Protein 3MZ0 (pdb70)

Sequence (331 aa):
SLRIGVIGTGAIGKEHINRIT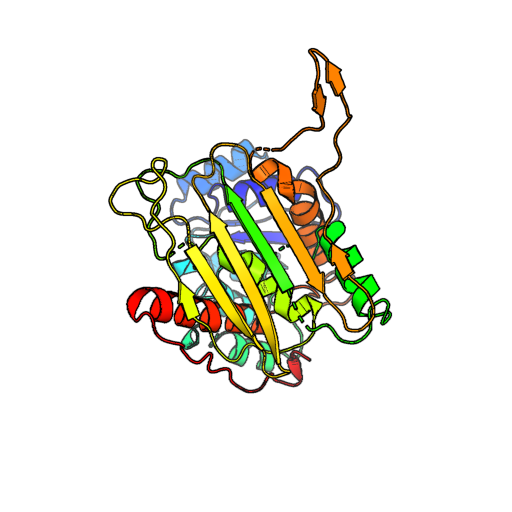TNKLSGAEEIVAVTDVVNQEAAQKVVEQYQLNATVYPNDDSLLADENVDAVLVTSWGPAHESSSVLKAIKAQKYVVFCEKPLATTAEGCRIVEEEIKVGKRLVQVGFRRYDSGYVQLKEALDNHHVIGEPLIHCAHRNPTVGDDNYTTDAVVVDTLVHEIDVLHWLVNDDYESVVQVIYPKKSKNALPHLKDPQIVVIETKGGIVINAEIYVNCKYGYDIQCEIVGEDGIIKLPEPSSSISLRKEGRFSTDILDWQRRFVAAYDVEIQDFIDSSIQKKGEVSGPTAWDGYIAAVTTDACVKAQESGQKEKVELKEKPEFYQ

B-factor: mean 20.74, std 9.06, range [9.18, 118.95]

Radius of gyration: 20.52 Å; Cα contacts (8 Å, |Δi|>4): 690; chains: 1; bounding box: 43×58×47 Å

Nearest PDB structures (foldseek):
  4l9r-assembly1_A  TM=1.001E+00  e=7.579E-67  Bacillus subtilis subsp. subtilis str. 168
  3nto-assembly1_A  TM=1.002E+00  e=4.061E-66  Bacillus subtilis
  4l8v-assembly1_A  TM=9.977E-01  e=3.392E-66  Bacillus subtilis subsp. subtilis str. 168
  3nt2-assembly1_A  TM=9.992E-01  e=1.282E-63  Bacillus subtilis
  3ec7-assembly1_A  TM=9.773E-01  e=1.908E-45  Salmonella enterica subsp. enterica serovar Typhimurium str. LT2

Foldseek 3Di:
DQEEEEEAPDPVSLVLQCCQLPPFDDYFHAEYEYCPQVSVVVSCVVSVGNYYYDDHLLVVLVPPRHAAYEYDHDAQCQLVSLVSNLVSVHAYEYEPQNHQALVSLVSVVSQVVVVFARYAYDAVCQDPLLVVLLVCVVVCVFPAWLKEKEWEAAADDPPDAALLLRPTCLRVLLSVCVSRVFAWWKKAKDADDADPQDDPRHRAWIWMWIATPVNRIYTYIYGHNNNQAGDIWMKTHGPHGIDIGDQDDFDWDDDDNDIDGDHYPVCVVCVVSSSRQVNQQSCCCVPPVHHDHHGSVSSSSSNQVSVNHSVNVPPSDMGTRDDDDDDPNRD

Organism: Bacillus subtilis (strain 168) (NCBI:txid224308)

InterPro domains:
  IPR000683 Gfo/Idh/MocA-like oxidoreductase, N-terminal [PF01408] (3-125)
  IPR004104 Gfo/Idh/MocA-like oxidoreductase, C-terminal [PF02894] (137-328)
  IPR023794 Inositol 2-dehydrogenase/D-chiro-inositol 3-dehydrogenase [MF_01671] (1-337)
  IPR036291 NAD(P)-binding domain superfamily [SSF51735] (3-154)
  IPR050424 Gfo/Idh/MocA family inositol dehydrogenases [PTHR43593] (2-329)

Secondary structure (DSSP, 8-state):
-EEEEEE--SHHHHHHHHHHHHT-SSEEEEEEE-SSHHHHHHHHHHTT---EEESSHHHHHH-TT--EEEE-S-GGGHHHHHHHHHHTT-EEEEPSPS-SSTTT--HHHHHHHHSS--EEE---TTSHHHHHHHHHHHTTTTSSB--EEEEE-S---TT-----IIIIIHHHHHHHHHHHT--EEEEEEE--S--TTS-TT---SEEEEEEETT--EEEEEEETT-SS--EEEEEEEBSS-EEEPPPPP--EEEETTEEEE----HHHHSHHHHHHHHHHHHHHHHHHSS--SS-HHHHHHHHHHHHHHHHHHHH-S-EE---PPPPGGG-

CATH classification: 3.40.50.720 (+1 more: 3.30.360.10)

Solvent-accessible surface area: 16219 Å² total

Structure (mmCIF, N/CA/C/O backbone):
data_3MZ0
#
_entry.id   3MZ0
#
_cell.length_a   52.207
_cell.length_b   120.054
_cell.length_c   129.254
_cell.angle_alpha   90.00
_cell.angle_beta   90.00
_cell.angle_gamma   90.00
#
_symmetry.space_group_name_H-M   'I 2 2 2'
#
loop_
_entity.id
_entity.type
_entity.pdbx_description
1 polymer 'Inositol 2-dehydrogenase/D-chiro-inositol 3-dehydrogenase'
2 non-polymer 'TRIETHYLENE GLYCOL'
3 non-polymer GLYCEROL
4 non-polymer 'CHLORIDE ION'
5 non-polymer 'MAGNESIUM ION'
6 water water
#
loop_
_atom_site.group_PDB
_atom_site.id
_atom_site.type_symbol
_atom_site.label_atom_id
_atom_site.label_alt_id
_atom_site.label_comp_id
_atom_site.label_asym_id
_atom_site.label_entity_id
_atom_site.label_seq_id
_atom_site.pdbx_PDB_ins_code
_atom_site.Cartn_x
_atom_site.Cartn_y
_atom_site.Cartn_z
_atom_site.occupancy
_atom_site.B_iso_or_equiv
_atom_site.auth_seq_id
_atom_site.auth_comp_id
_atom_site.auth_asym_id
_atom_site.auth_atom_id
_atom_site.pdbx_PDB_model_num
ATOM 9 N N . SER A 1 2 ? -4.176 15.074 -4.814 1.00 38.52 2 SER A N 1
ATOM 10 C CA . SER A 1 2 ? -3.387 16.173 -5.339 1.00 26.29 2 SER A CA 1
ATOM 11 C C . SER A 1 2 ? -3.488 16.116 -6.854 1.00 26.36 2 SER A C 1
ATOM 12 O O . SER A 1 2 ? -3.464 15.033 -7.440 1.00 27.37 2 SER A O 1
ATOM 15 N N . LEU A 1 3 ? -3.627 17.279 -7.482 1.00 20.06 3 LEU A N 1
ATOM 16 C CA . LEU A 1 3 ? -3.510 17.387 -8.934 1.00 19.57 3 LEU A CA 1
ATOM 17 C C . LEU A 1 3 ? -2.080 17.029 -9.308 1.00 17.94 3 LEU A C 1
ATOM 18 O O . LEU A 1 3 ? -1.129 17.555 -8.730 1.00 19.05 3 LEU A O 1
ATOM 23 N N . ARG A 1 4 ? -1.925 16.124 -10.269 1.00 18.25 4 ARG A N 1
ATOM 24 C CA . ARG A 1 4 ? -0.606 15.626 -10.624 1.00 16.20 4 ARG A CA 1
ATOM 25 C C . ARG A 1 4 ? -0.098 16.377 -11.846 1.00 14.87 4 ARG A C 1
ATOM 26 O O . ARG A 1 4 ? -0.656 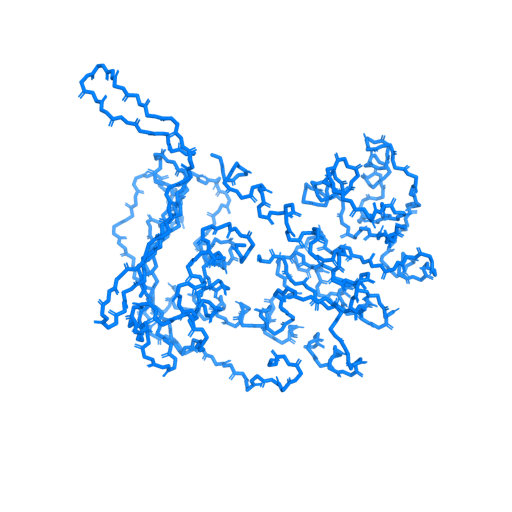16.265 -12.941 1.00 17.16 4 ARG A O 1
ATOM 34 N N . ILE A 1 5 ? 0.950 17.161 -11.632 1.00 15.02 5 ILE A N 1
ATOM 35 C CA . ILE A 1 5 ? 1.441 18.083 -12.648 1.00 14.42 5 ILE A CA 1
ATOM 36 C C . ILE A 1 5 ? 2.762 17.635 -13.255 1.00 15.17 5 ILE A C 1
ATOM 37 O O . ILE A 1 5 ? 3.673 17.194 -12.549 1.00 16.49 5 ILE A O 1
ATOM 42 N N . GLY A 1 6 ? 2.865 17.748 -14.576 1.00 14.83 6 GLY A N 1
ATOM 43 C CA . GLY A 1 6 ? 4.138 17.556 -15.242 1.00 15.66 6 GLY A CA 1
ATOM 44 C C . GLY A 1 6 ? 4.662 18.896 -15.725 1.00 15.19 6 GLY A C 1
ATOM 45 O O . GLY A 1 6 ? 3.882 19.789 -16.067 1.00 17.10 6 GLY A O 1
ATOM 46 N N . VAL A 1 7 ? 5.977 19.048 -15.749 1.00 13.65 7 VAL A N 1
ATOM 47 C CA . VAL A 1 7 ? 6.580 20.311 -16.170 1.00 13.03 7 VAL A CA 1
ATOM 48 C C . VAL A 1 7 ? 7.414 20.095 -17.422 1.00 13.91 7 VAL A C 1
ATOM 49 O O . VAL A 1 7 ? 8.282 19.217 -17.456 1.00 16.10 7 VAL A O 1
ATOM 53 N N . ILE A 1 8 ? 7.126 20.886 -18.452 1.00 13.52 8 ILE A N 1
ATOM 54 C CA . ILE A 1 8 ? 7.847 20.816 -19.721 1.00 14.40 8 ILE A CA 1
ATOM 55 C C . ILE A 1 8 ? 8.718 22.057 -19.820 1.00 13.93 8 ILE A C 1
ATOM 56 O O . ILE A 1 8 ? 8.229 23.153 -20.110 1.00 14.07 8 ILE A O 1
ATOM 61 N N . GLY A 1 9 ? 10.009 21.881 -19.552 1.00 14.85 9 GLY A N 1
ATOM 62 C CA . GLY A 1 9 ? 10.962 22.970 -19.540 1.00 15.36 9 GLY A CA 1
ATOM 63 C C . GLY A 1 9 ? 11.378 23.301 -18.116 1.00 17.02 9 GLY A C 1
ATOM 64 O O . GLY A 1 9 ? 10.633 23.943 -17.373 1.00 18.22 9 GLY A O 1
ATOM 65 N N . THR A 1 10 ? 12.575 22.875 -17.732 1.00 16.48 10 THR A N 1
ATOM 66 C CA . THR A 1 10 ? 13.035 23.087 -16.360 1.00 17.50 10 THR A CA 1
ATOM 67 C C . THR A 1 10 ? 14.169 24.112 -16.266 1.00 17.92 10 THR A C 1
ATOM 68 O O . THR A 1 10 ? 15.218 23.842 -15.674 1.00 20.86 10 THR A O 1
ATOM 72 N N . GLY A 1 11 ? 13.945 25.290 -16.846 1.00 16.53 11 GLY A N 1
ATOM 73 C CA . GLY A 1 11 ? 14.835 26.427 -16.682 1.00 19.74 11 GLY A CA 1
ATOM 74 C C . GLY A 1 11 ? 14.401 27.271 -15.489 1.00 19.75 11 GLY A C 1
ATOM 75 O O . GLY A 1 11 ? 13.681 26.779 -14.625 1.00 17.10 11 GLY A O 1
ATOM 76 N N . ALA A 1 12 ? 14.816 28.533 -15.450 1.00 19.52 12 ALA A N 1
ATOM 77 C CA . ALA A 1 12 ? 14.519 29.409 -14.315 1.00 18.40 12 ALA A CA 1
ATOM 78 C C . ALA A 1 12 ? 13.022 29.503 -14.008 1.00 17.17 12 ALA A C 1
ATOM 79 O O . ALA A 1 12 ? 12.599 29.380 -12.860 1.00 17.78 12 ALA A O 1
ATOM 81 N N . ILE A 1 13 ? 12.224 29.727 -15.043 1.00 19.79 13 ILE A N 1
ATOM 82 C CA . ILE A 1 13 ? 10.787 29.885 -14.875 1.00 17.13 13 ILE A CA 1
ATOM 83 C C . ILE A 1 13 ? 10.121 28.594 -14.387 1.00 15.79 13 ILE A C 1
ATOM 84 O O . ILE A 1 13 ? 9.327 28.609 -13.440 1.00 17.43 13 ILE A O 1
ATOM 89 N N . GLY A 1 14 ? 10.456 27.472 -15.018 1.00 15.26 14 GLY A N 1
ATOM 90 C CA . GLY A 1 14 ? 9.919 26.192 -14.597 1.00 14.02 14 GLY A CA 1
ATOM 91 C C . GLY A 1 14 ? 10.305 25.882 -13.158 1.00 15.53 14 GLY A C 1
ATOM 92 O O . GLY A 1 14 ? 9.496 25.377 -12.373 1.00 15.40 14 GLY A O 1
ATOM 93 N N . LYS A 1 15 ? 11.551 26.175 -12.807 1.00 14.98 15 LYS A N 1
ATOM 94 C CA . LYS A 1 15 ? 12.015 25.922 -11.450 1.00 16.68 15 LYS A CA 1
ATOM 95 C C . LYS A 1 15 ? 11.230 26.738 -10.427 1.00 15.68 15 LYS A C 1
ATOM 96 O O . LYS A 1 15 ? 10.891 26.222 -9.367 1.00 14.97 15 LYS A O 1
ATOM 102 N N . GLU A 1 16 ? 10.941 27.998 -10.740 1.00 15.86 16 GLU A N 1
ATOM 103 C CA . GLU A 1 16 ? 10.202 28.838 -9.802 1.00 16.24 16 GLU A CA 1
ATOM 104 C C . GLU A 1 16 ? 8.774 28.333 -9.612 1.00 15.74 16 GLU A C 1
ATOM 105 O O . GLU A 1 16 ? 8.235 28.354 -8.505 1.00 16.05 16 GLU A O 1
ATOM 111 N N . HIS A 1 17 ? 8.150 27.863 -10.687 1.00 14.02 17 HIS A N 1
ATOM 112 C CA . HIS A 1 17 ? 6.816 27.278 -10.542 1.00 13.54 17 HIS A CA 1
ATOM 113 C C . HIS A 1 17 ? 6.865 25.955 -9.773 1.00 15.07 17 HIS A C 1
ATOM 114 O O . HIS A 1 17 ? 5.985 25.666 -8.954 1.00 14.66 17 HIS A O 1
ATOM 121 N N . ILE A 1 18 ? 7.891 25.149 -10.019 1.00 14.56 18 ILE A N 1
ATOM 122 C CA . ILE A 1 18 ? 8.072 23.911 -9.266 1.00 13.90 18 ILE A CA 1
ATOM 123 C C . ILE A 1 18 ? 8.217 24.238 -7.779 1.00 16.42 18 ILE A C 1
ATOM 124 O O . ILE A 1 18 ? 7.597 23.597 -6.923 1.00 16.20 18 ILE A O 1
ATOM 129 N N . ASN A 1 19 ? 9.019 25.252 -7.475 1.00 15.21 19 ASN A N 1
ATOM 130 C CA . ASN A 1 19 ? 9.194 25.670 -6.087 1.00 15.85 19 ASN A CA 1
ATOM 131 C C . ASN A 1 19 ? 7.872 26.099 -5.450 1.00 16.43 19 ASN A C 1
ATOM 132 O O . ASN A 1 19 ? 7.547 25.687 -4.328 1.00 15.40 19 ASN A O 1
ATOM 137 N N . ARG A 1 20 ? 7.093 26.919 -6.145 1.00 15.85 20 ARG A N 1
ATOM 138 C CA . ARG A 1 20 ? 5.839 27.353 -5.529 1.00 15.54 20 ARG A CA 1
ATOM 139 C C . ARG A 1 20 ? 4.842 26.201 -5.344 1.00 16.66 20 ARG A C 1
ATOM 140 O O . ARG A 1 20 ? 4.182 26.099 -4.313 1.00 15.52 20 ARG A O 1
ATOM 148 N N . ILE A 1 21 ? 4.751 25.305 -6.320 1.00 13.47 21 ILE A N 1
ATOM 149 C CA . ILE A 1 21 ? 3.825 24.188 -6.193 1.00 14.73 21 ILE A CA 1
ATOM 150 C C . ILE A 1 21 ? 4.250 23.239 -5.070 1.00 16.98 21 ILE A C 1
ATOM 151 O O . ILE A 1 21 ? 3.411 22.748 -4.308 1.00 19.00 21 ILE A O 1
ATOM 156 N N . THR A 1 22 ? 5.555 23.032 -4.934 1.00 14.60 22 THR A N 1
ATOM 157 C CA A THR A 1 22 ? 6.090 22.064 -3.982 0.71 15.85 22 THR A CA 1
ATOM 158 C CA B THR A 1 22 ? 6.076 22.061 -3.974 0.29 15.89 22 THR A CA 1
ATOM 159 C C . THR A 1 22 ? 6.162 22.599 -2.551 1.00 14.64 22 THR A C 1
ATOM 160 O O . THR A 1 22 ? 5.988 21.841 -1.588 1.00 17.78 22 THR A O 1
ATOM 167 N N . ASN A 1 23 ? 6.423 23.894 -2.418 1.00 14.83 23 ASN A N 1
ATOM 168 C CA . ASN A 1 23 ? 6.710 24.477 -1.108 1.00 15.75 23 ASN A CA 1
ATOM 169 C C . ASN A 1 23 ? 5.801 25.596 -0.623 1.00 15.59 23 ASN A C 1
ATOM 170 O O . ASN A 1 23 ? 5.931 26.017 0.536 1.00 17.45 23 ASN A O 1
ATOM 175 N N . LYS A 1 24 ? 4.888 26.073 -1.469 1.00 15.38 24 LYS A N 1
ATOM 176 C CA . LYS A 1 24 ? 4.055 27.221 -1.096 1.00 15.32 24 LYS A CA 1
ATOM 177 C C . LYS A 1 24 ? 2.555 27.008 -1.261 1.00 17.47 24 LYS A C 1
ATOM 178 O O . LYS A 1 24 ? 1.766 27.550 -0.495 1.00 17.63 24 LYS A O 1
ATOM 184 N N . LEU A 1 25 ? 2.151 26.257 -2.281 1.00 13.62 25 LEU A N 1
ATOM 185 C CA . LEU A 1 25 ? 0.736 26.168 -2.627 1.00 12.88 25 LEU A CA 1
ATOM 186 C C . LEU A 1 25 ? 0.083 24.877 -2.156 1.00 13.79 25 LEU A C 1
ATOM 187 O O . LEU A 1 25 ? 0.743 23.993 -1.619 1.00 16.58 25 LEU A O 1
ATOM 192 N N . SER A 1 26 ? -1.221 24.784 -2.367 1.00 13.81 26 SER A N 1
ATOM 193 C CA . SER A 1 26 ? -2.003 23.658 -1.883 1.00 15.57 26 SER A CA 1
ATOM 194 C C . SER A 1 26 ? -2.622 22.863 -3.029 1.00 17.08 26 SER A C 1
ATOM 195 O O . SER A 1 26 ? -3.102 23.428 -4.017 1.00 17.25 26 SER A O 1
ATOM 198 N N . GLY A 1 27 ? -2.608 21.539 -2.898 1.00 18.18 27 GLY A N 1
ATOM 199 C CA . GLY A 1 27 ? -3.433 20.701 -3.750 1.00 17.80 27 GLY A CA 1
ATOM 200 C C . GLY A 1 27 ? -2.821 20.133 -5.017 1.00 17.32 27 GLY A C 1
ATOM 201 O O . GLY A 1 27 ? -3.537 19.540 -5.820 1.00 19.89 27 GLY A O 1
ATOM 202 N N . ALA A 1 28 ? -1.514 20.291 -5.195 1.00 16.99 28 ALA A N 1
ATOM 203 C CA . ALA A 1 28 ? -0.859 19.757 -6.388 1.00 16.53 28 ALA A CA 1
ATOM 204 C C . ALA A 1 28 ? 0.531 19.224 -6.084 1.00 16.77 28 ALA A C 1
ATOM 205 O O . ALA A 1 28 ? 1.146 19.600 -5.089 1.00 17.80 28 ALA A O 1
ATOM 207 N N . GLU A 1 29 ? 1.023 18.338 -6.945 1.00 17.11 29 GLU A N 1
ATOM 208 C CA A GLU A 1 29 ? 2.364 17.787 -6.793 0.46 17.06 29 GLU A CA 1
ATOM 209 C CA B GLU A 1 29 ? 2.363 17.788 -6.794 0.54 17.04 29 GLU A CA 1
ATOM 210 C C . GLU A 1 29 ? 3.016 17.644 -8.159 1.00 15.83 29 GLU A C 1
ATOM 211 O O . GLU A 1 29 ? 2.336 17.372 -9.142 1.00 17.40 29 GLU A O 1
ATOM 222 N N . ILE A 1 30 ? 4.332 17.821 -8.205 1.00 15.13 30 ILE A N 1
ATOM 223 C CA . ILE A 1 30 ? 5.085 17.630 -9.438 1.00 16.32 30 ILE A CA 1
ATOM 224 C C . ILE A 1 30 ? 5.443 16.147 -9.547 1.00 18.95 30 ILE A C 1
ATOM 225 O O . ILE A 1 30 ? 6.218 15.636 -8.738 1.00 21.11 30 ILE A O 1
ATOM 230 N N . VAL A 1 31 ? 4.874 15.463 -10.538 1.00 17.56 31 VAL A N 1
ATOM 231 C CA . VAL A 1 31 ? 5.079 14.018 -10.683 1.00 18.78 31 VAL A CA 1
ATOM 232 C C . VAL A 1 31 ? 5.933 13.671 -11.899 1.00 19.80 31 VAL A C 1
ATOM 233 O O . VAL A 1 31 ? 6.347 12.525 -12.065 1.00 19.71 31 VAL A O 1
ATOM 237 N N . ALA A 1 32 ? 6.197 14.650 -12.757 1.00 16.62 32 ALA A N 1
ATOM 238 C CA . ALA A 1 32 ? 6.917 14.381 -13.997 1.00 17.96 32 ALA A CA 1
ATOM 239 C C . ALA A 1 32 ? 7.569 15.654 -14.511 1.00 17.02 32 ALA A C 1
ATOM 240 O O . ALA A 1 32 ? 7.009 16.737 -14.374 1.00 16.09 32 ALA A O 1
ATOM 242 N N . VAL A 1 33 ? 8.755 15.525 -15.096 1.00 16.16 33 VAL A N 1
ATOM 243 C CA . VAL A 1 33 ? 9.418 16.662 -15.730 1.00 15.80 33 VAL A CA 1
ATOM 244 C C . VAL A 1 33 ? 10.095 16.215 -17.015 1.00 17.87 33 VAL A C 1
ATOM 245 O O . VAL A 1 33 ? 10.431 15.036 -17.186 1.00 17.93 33 VAL A O 1
ATOM 249 N N . THR A 1 34 ? 10.303 17.169 -17.913 1.00 15.12 34 THR A N 1
ATOM 250 C CA . THR A 1 34 ? 11.139 16.935 -19.083 1.00 15.70 34 THR A CA 1
ATOM 251 C C . THR A 1 34 ? 11.843 18.229 -19.436 1.00 16.20 34 THR A C 1
ATOM 252 O O . THR A 1 34 ? 11.306 19.321 -19.217 1.00 16.17 34 THR A O 1
ATOM 256 N N . ASP A 1 35 ? 13.056 18.115 -19.961 1.00 16.73 35 ASP A N 1
ATOM 257 C CA . ASP A 1 35 ? 13.756 19.270 -20.498 1.00 17.52 35 ASP A CA 1
ATOM 258 C C . ASP A 1 35 ? 14.579 18.801 -21.678 1.00 17.01 35 ASP A C 1
ATOM 259 O O . ASP A 1 35 ? 14.957 17.632 -21.735 1.00 18.88 35 ASP A O 1
ATOM 264 N N . VAL A 1 36 ? 14.864 19.700 -22.612 1.00 16.44 36 VAL A N 1
ATOM 265 C CA A VAL A 1 36 ? 15.719 19.362 -23.750 0.67 16.57 36 VAL A CA 1
ATOM 266 C CA B VAL A 1 36 ? 15.697 19.321 -23.746 0.33 16.66 36 VAL A CA 1
ATOM 267 C C . VAL A 1 36 ? 17.051 18.814 -23.251 1.00 19.71 36 VAL A C 1
ATOM 268 O O . VAL A 1 36 ? 17.621 17.887 -23.835 1.00 20.96 36 VAL A O 1
ATOM 275 N N . ASN A 1 37 ? 17.545 19.403 -22.165 1.00 19.62 37 ASN A N 1
ATOM 276 C CA . ASN A 1 37 ? 18.758 18.940 -21.500 1.00 20.07 37 ASN A CA 1
ATOM 277 C C . ASN A 1 37 ? 18.354 18.000 -20.367 1.00 23.77 37 ASN A C 1
ATOM 278 O O . ASN A 1 37 ? 17.977 18.455 -19.292 1.00 23.01 37 ASN A O 1
ATOM 283 N N . GLN A 1 38 ? 18.413 16.695 -20.606 1.00 22.19 38 GLN A N 1
ATOM 284 C CA . GLN A 1 38 ? 17.912 15.735 -19.622 1.00 22.99 38 GLN A CA 1
ATOM 285 C C . GLN A 1 38 ? 18.677 15.827 -18.310 1.00 24.77 38 GLN A C 1
ATOM 286 O O . GLN A 1 38 ? 18.106 15.634 -17.233 1.00 22.01 38 GLN A O 1
ATOM 292 N N . GLU A 1 39 ? 19.965 16.127 -18.401 1.00 23.81 39 GLU A N 1
ATOM 293 C CA . GLU A 1 39 ? 20.786 16.281 -17.206 1.00 29.57 39 GLU A CA 1
ATOM 294 C C . GLU A 1 39 ? 20.253 17.403 -16.319 1.00 30.36 39 GLU A C 1
ATOM 295 O O . GLU A 1 39 ? 20.277 17.300 -15.089 1.00 26.30 39 GLU A O 1
ATOM 301 N N . ALA A 1 40 ? 19.779 18.478 -16.943 1.00 24.34 40 ALA A N 1
ATOM 302 C CA . ALA A 1 40 ? 19.219 19.600 -16.195 1.00 25.39 40 ALA A CA 1
ATOM 303 C C . ALA A 1 40 ? 17.945 19.185 -15.468 1.00 25.48 40 ALA A C 1
ATOM 304 O O . ALA A 1 40 ? 17.738 19.547 -14.303 1.00 23.64 40 ALA A O 1
ATOM 306 N N . ALA A 1 41 ? 17.100 18.409 -16.141 1.00 21.74 41 ALA A N 1
ATOM 307 C CA . ALA A 1 41 ? 15.855 17.943 -15.536 1.00 18.29 41 ALA A CA 1
ATOM 308 C C . ALA A 1 41 ? 16.128 17.034 -14.336 1.00 23.80 41 ALA A C 1
ATOM 309 O O . ALA A 1 41 ? 15.436 17.107 -13.315 1.00 21.52 41 ALA A O 1
ATOM 311 N N . GLN A 1 42 ? 17.138 16.182 -14.460 1.00 22.18 42 GLN A N 1
ATOM 312 C CA . GLN A 1 42 ? 17.522 15.308 -13.355 1.00 24.41 42 GLN A CA 1
ATOM 313 C C . GLN A 1 42 ? 18.015 16.122 -12.157 1.00 26.54 42 GLN A C 1
ATOM 314 O O . GLN A 1 42 ? 17.662 15.833 -11.010 1.00 23.81 42 GLN A O 1
ATOM 320 N N . LYS A 1 43 ? 18.832 17.134 -12.424 1.00 23.17 43 LYS A N 1
ATOM 321 C CA . LYS A 1 43 ? 19.334 18.011 -11.365 1.00 26.25 43 LYS A CA 1
ATOM 322 C C . LYS A 1 43 ? 18.183 18.699 -10.637 1.00 29.38 43 LYS A C 1
ATOM 323 O O . LYS A 1 43 ? 18.204 18.847 -9.410 1.00 27.05 43 LYS A O 1
ATOM 329 N N . VAL A 1 44 ? 17.178 19.116 -11.399 1.00 22.39 44 VAL A N 1
ATOM 330 C CA . VAL A 1 44 ? 16.008 19.777 -10.831 1.00 21.72 44 VAL A CA 1
ATOM 331 C C . VAL A 1 44 ? 15.209 18.855 -9.912 1.00 24.82 44 VAL A C 1
ATOM 332 O O . VAL A 1 44 ? 14.804 19.249 -8.804 1.00 23.45 44 VAL A O 1
ATOM 336 N N . VAL A 1 45 ? 14.997 17.622 -10.353 1.00 22.49 45 VAL A N 1
ATOM 337 C CA . VAL A 1 45 ? 14.323 16.634 -9.527 1.00 22.56 45 VAL A CA 1
ATOM 338 C C . VAL A 1 45 ? 15.080 16.428 -8.212 1.00 26.33 45 VAL A C 1
ATOM 339 O O . VAL A 1 45 ? 14.468 16.294 -7.149 1.00 26.27 45 VAL A O 1
ATOM 343 N N . GLU A 1 46 ? 16.409 16.428 -8.288 1.00 23.74 46 GLU A N 1
ATOM 344 C CA . GLU A 1 46 ? 17.240 16.253 -7.098 1.00 27.50 46 GLU A CA 1
ATOM 345 C C . GLU A 1 46 ? 17.242 17.491 -6.197 1.00 29.72 46 GLU A C 1
ATOM 346 O O . GLU A 1 46 ? 17.098 17.378 -4.979 1.00 33.02 46 GLU A O 1
ATOM 352 N N . GLN A 1 47 ? 17.402 18.667 -6.796 1.00 26.94 47 GLN A N 1
ATOM 353 C CA . GLN A 1 47 ? 17.472 19.917 -6.042 1.00 30.70 47 GLN A CA 1
ATOM 354 C C . GLN A 1 47 ? 16.190 20.200 -5.265 1.00 30.27 47 GLN A C 1
ATOM 355 O O . GLN A 1 47 ? 16.232 20.712 -4.142 1.00 29.85 47 GLN A O 1
ATOM 361 N N . TYR A 1 48 ? 15.047 19.876 -5.862 1.00 27.71 48 TYR A N 1
ATOM 362 C CA . TYR A 1 48 ? 13.767 20.137 -5.212 1.00 24.57 48 TYR A CA 1
ATOM 363 C C . TYR A 1 48 ? 13.205 18.906 -4.513 1.00 25.67 48 TYR A C 1
ATOM 364 O O . TYR A 1 48 ? 12.090 18.931 -3.997 1.00 25.48 48 TYR A O 1
ATOM 373 N N . GLN A 1 49 ? 13.992 17.834 -4.492 1.00 25.84 49 GLN A N 1
ATOM 374 C CA . GLN A 1 49 ? 13.601 16.600 -3.824 1.00 26.06 49 GLN A CA 1
ATOM 375 C C . GLN A 1 49 ? 12.224 16.127 -4.264 1.00 28.96 49 GLN A C 1
ATOM 376 O O . GLN A 1 49 ? 11.366 15.815 -3.438 1.00 29.67 49 GLN A O 1
ATOM 382 N N . LEU A 1 50 ? 12.018 16.074 -5.578 1.00 23.65 50 LEU A N 1
ATOM 383 C CA . LEU A 1 50 ? 10.732 15.670 -6.126 1.00 23.32 50 LEU A CA 1
ATOM 384 C C . LEU A 1 50 ? 10.605 14.155 -6.223 1.00 24.43 50 LEU A C 1
ATOM 385 O O . LEU A 1 50 ? 11.593 13.445 -6.421 1.00 27.57 50 LEU A O 1
ATOM 390 N N . ASN A 1 51 ? 9.379 13.668 -6.090 1.00 26.54 51 ASN A N 1
ATOM 391 C CA . ASN A 1 51 ? 9.074 12.285 -6.411 1.00 31.19 51 ASN A CA 1
ATOM 392 C C . ASN A 1 51 ? 8.510 12.265 -7.822 1.00 25.94 51 ASN A C 1
ATOM 393 O O . ASN A 1 51 ? 7.310 12.084 -8.036 1.00 27.19 51 ASN A O 1
ATOM 398 N N . ALA A 1 52 ? 9.395 12.468 -8.790 1.00 26.64 52 ALA A N 1
ATOM 399 C CA . ALA A 1 52 ? 8.968 12.723 -10.154 1.00 20.55 52 ALA A CA 1
ATOM 400 C C . ALA A 1 52 ? 9.787 11.936 -11.160 1.00 23.52 52 ALA A C 1
ATOM 401 O O . ALA A 1 52 ? 10.993 11.748 -10.991 1.00 27.04 52 ALA A O 1
ATOM 403 N N . THR A 1 53 ? 9.115 11.492 -12.210 1.00 20.74 53 THR A N 1
ATOM 404 C CA . THR A 1 53 ? 9.772 10.805 -13.313 1.00 22.53 53 THR A CA 1
ATOM 405 C C . THR A 1 53 ? 10.374 11.816 -14.289 1.00 24.12 53 THR A C 1
ATOM 406 O O . THR A 1 53 ? 9.737 12.814 -14.629 1.00 19.86 53 THR A O 1
ATOM 410 N N . VAL A 1 54 ? 11.604 11.564 -14.727 1.00 19.97 54 VAL A N 1
ATOM 411 C CA . VAL A 1 54 ? 12.219 12.368 -15.777 1.00 20.59 54 VAL A CA 1
ATOM 412 C C . VAL A 1 54 ? 11.948 11.705 -17.122 1.00 20.39 54 VAL A C 1
ATOM 413 O O . VAL A 1 54 ? 12.330 10.550 -17.343 1.00 20.98 54 VAL A O 1
ATOM 417 N N . TYR A 1 55 ? 11.261 12.427 -18.004 1.00 17.85 55 TYR A N 1
ATOM 418 C CA . TYR A 1 55 ? 10.940 11.926 -19.339 1.00 19.69 55 TYR A CA 1
ATOM 419 C C . TYR A 1 55 ? 11.837 12.562 -20.386 1.00 20.77 55 TYR A C 1
ATOM 420 O O . TYR A 1 55 ? 12.242 13.706 -20.245 1.00 18.98 55 TYR A O 1
ATOM 429 N N . PRO A 1 56 ? 12.153 11.816 -21.456 1.00 22.44 56 PRO A N 1
ATOM 430 C CA . PRO A 1 56 ? 13.077 12.354 -22.460 1.00 21.12 56 PRO A CA 1
ATOM 431 C C . PRO A 1 56 ? 12.465 13.450 -23.332 1.00 19.38 56 PRO A C 1
ATOM 432 O O . PRO A 1 56 ? 13.198 14.254 -23.903 1.00 21.25 56 PRO A O 1
ATOM 436 N N . ASN A 1 57 ? 11.140 13.483 -23.423 1.00 19.31 57 ASN A N 1
ATOM 437 C CA . ASN A 1 57 ? 10.459 14.498 -24.221 1.00 19.63 57 ASN A CA 1
ATOM 438 C C . ASN A 1 57 ? 9.021 14.701 -23.760 1.00 21.03 57 ASN A C 1
ATOM 439 O O . ASN A 1 57 ? 8.520 13.960 -22.905 1.00 19.50 57 ASN A O 1
ATOM 444 N N . ASP A 1 58 ? 8.351 15.694 -24.338 1.00 19.37 58 ASP A N 1
ATOM 445 C CA . ASP A 1 58 ? 6.978 15.986 -23.955 1.00 18.83 58 ASP A CA 1
ATOM 446 C C . ASP A 1 58 ? 5.976 14.934 -24.414 1.00 19.02 58 ASP A C 1
ATOM 447 O O . ASP A 1 58 ? 4.981 14.695 -23.739 1.00 20.63 58 ASP A O 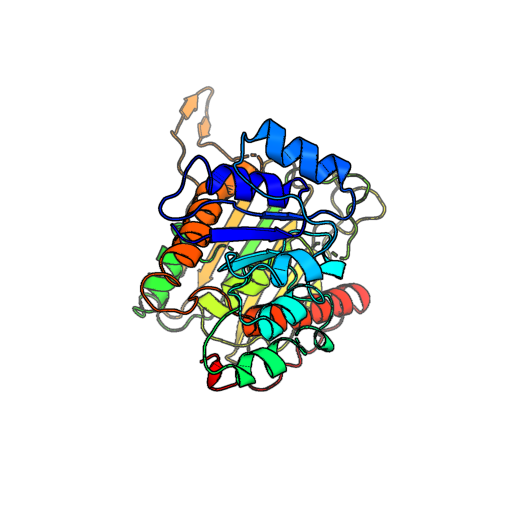1
ATOM 452 N N . ASP A 1 59 ? 6.240 14.284 -25.544 1.00 21.06 59 ASP A N 1
ATOM 453 C CA . ASP A 1 59 ? 5.360 13.205 -25.979 1.00 22.59 59 ASP A CA 1
ATOM 454 C C . ASP A 1 59 ? 5.270 12.095 -24.930 1.00 20.42 59 ASP A C 1
ATOM 455 O O . ASP A 1 59 ? 4.177 11.649 -24.590 1.00 22.13 59 ASP A O 1
ATOM 460 N N . SER A 1 60 ? 6.409 11.666 -24.398 1.00 21.29 60 SER A N 1
ATOM 461 C CA . SER A 1 60 ? 6.388 10.582 -23.414 1.00 24.15 60 SER A CA 1
ATOM 462 C C . SER A 1 60 ? 5.777 11.033 -22.094 1.00 21.89 60 SER A C 1
ATOM 463 O O . SER A 1 60 ? 5.050 10.285 -21.448 1.00 22.43 60 SER A O 1
ATOM 466 N N . LEU A 1 61 ? 6.061 12.271 -21.708 1.00 20.50 61 LEU A N 1
ATOM 467 C CA . LEU A 1 61 ? 5.475 12.828 -20.496 1.00 21.02 61 LEU A CA 1
ATOM 468 C C . LEU A 1 61 ? 3.959 12.901 -20.633 1.00 20.34 61 LEU A C 1
ATOM 469 O O . LEU A 1 61 ? 3.225 12.528 -19.718 1.00 20.12 61 LEU A O 1
ATOM 474 N N . LEU A 1 62 ? 3.485 13.374 -21.782 1.00 19.58 62 LEU A N 1
ATOM 475 C CA . LEU A 1 62 ? 2.049 13.511 -21.994 1.00 19.46 62 LEU A CA 1
ATOM 476 C C . LEU A 1 62 ? 1.337 12.165 -22.114 1.00 25.07 62 LEU A C 1
ATOM 477 O O . LEU A 1 62 ? 0.122 12.089 -21.940 1.00 26.48 62 LEU A O 1
ATOM 482 N N . ALA A 1 63 ? 2.091 11.115 -22.421 1.00 23.21 63 ALA A N 1
ATOM 483 C CA . ALA A 1 63 ? 1.517 9.773 -22.516 1.00 27.65 63 ALA A CA 1
ATOM 484 C C . ALA A 1 63 ? 1.310 9.131 -21.138 1.00 29.52 63 ALA A C 1
ATOM 485 O O . ALA A 1 63 ? 0.623 8.118 -21.017 1.00 29.55 63 ALA A O 1
ATOM 487 N N . ASP A 1 64 ? 1.898 9.731 -20.105 1.00 22.63 64 ASP A N 1
ATOM 488 C CA . ASP A 1 64 ? 1.774 9.243 -18.731 1.00 25.69 64 ASP A CA 1
ATOM 489 C C . ASP A 1 64 ? 0.345 9.445 -18.237 1.00 30.05 64 ASP A C 1
ATOM 490 O O . ASP A 1 64 ? -0.109 10.573 -18.042 1.00 26.47 64 ASP A O 1
ATOM 495 N N . GLU A 1 65 ? -0.362 8.339 -18.041 1.00 30.46 65 GLU A N 1
ATOM 496 C CA . GLU A 1 65 ? -1.765 8.369 -17.654 1.00 32.65 65 GLU A CA 1
ATOM 497 C C . GLU A 1 65 ? -1.964 9.054 -16.304 1.00 29.07 65 GLU A C 1
ATOM 498 O O . GLU A 1 65 ? -3.056 9.521 -15.983 1.00 32.54 65 GLU A O 1
ATOM 504 N N . ASN A 1 66 ? -0.903 9.120 -15.514 1.00 26.35 66 ASN A N 1
ATOM 505 C CA . ASN A 1 66 ? -1.014 9.679 -14.177 1.00 29.79 66 ASN A CA 1
ATOM 506 C C . ASN A 1 66 ? -0.597 11.151 -14.085 1.00 25.02 66 ASN A C 1
ATOM 507 O O . ASN A 1 66 ? -0.433 11.689 -12.991 1.00 24.56 66 ASN A O 1
ATOM 512 N N . VAL A 1 67 ? -0.431 11.785 -15.244 1.00 21.86 67 VAL A N 1
ATOM 513 C CA . VAL A 1 67 ? -0.267 13.240 -15.326 1.00 20.19 67 VAL A CA 1
ATOM 514 C C . VAL A 1 67 ? -1.615 13.865 -15.682 1.00 18.17 67 VAL A C 1
ATOM 515 O O . VAL A 1 67 ? -2.221 13.513 -16.691 1.00 21.09 67 VAL A O 1
ATOM 519 N N . ASP A 1 68 ? -2.087 14.792 -14.855 1.00 18.09 68 ASP A N 1
ATOM 520 C CA . ASP A 1 68 ? -3.394 15.408 -15.054 1.00 19.41 68 ASP A CA 1
ATOM 521 C C . ASP A 1 68 ? -3.289 16.724 -15.821 1.00 16.49 68 ASP A C 1
ATOM 522 O O . ASP A 1 68 ? -4.193 17.106 -16.568 1.00 18.26 68 ASP A O 1
ATOM 527 N N . ALA A 1 69 ? -2.178 17.421 -15.603 1.00 17.40 69 ALA A N 1
ATOM 528 C CA . ALA A 1 69 ? -2.015 18.785 -16.087 1.00 14.55 69 ALA A CA 1
ATOM 529 C C . ALA A 1 69 ? -0.537 19.062 -16.277 1.00 13.82 69 ALA A C 1
ATOM 530 O O . ALA A 1 69 ? 0.304 18.456 -15.603 1.00 15.02 69 ALA A O 1
ATOM 532 N N . VAL A 1 70 ? -0.217 19.982 -17.186 1.00 13.40 70 VAL A N 1
ATOM 533 C CA . VAL A 1 70 ? 1.180 20.330 -17.429 1.00 13.18 70 VAL A CA 1
ATOM 534 C C . VAL A 1 70 ? 1.431 21.830 -17.383 1.00 13.01 70 VAL A C 1
ATOM 535 O O . VAL A 1 70 ? 0.532 22.633 -17.667 1.00 14.55 70 VAL A O 1
ATOM 539 N N . LEU A 1 71 ? 2.660 22.191 -17.022 1.00 12.85 71 LEU A N 1
ATOM 540 C CA . LEU A 1 71 ? 3.148 23.557 -17.188 1.00 12.82 71 LEU A CA 1
ATOM 541 C C . LEU A 1 71 ? 4.048 23.572 -18.403 1.00 12.77 71 LEU A C 1
ATOM 542 O O . LEU A 1 71 ? 4.928 22.712 -18.545 1.00 14.57 71 LEU A O 1
ATOM 547 N N . VAL A 1 72 ? 3.837 24.544 -19.279 1.00 11.78 72 VAL A N 1
ATOM 548 C CA . VAL A 1 72 ? 4.726 24.725 -20.417 1.00 13.85 72 VAL A CA 1
ATOM 549 C C . VAL A 1 72 ? 5.613 25.937 -20.162 1.00 13.61 72 VAL A C 1
ATOM 550 O O . VAL A 1 72 ? 5.167 27.089 -20.219 1.00 13.54 72 VAL A O 1
ATOM 554 N N . THR A 1 73 ? 6.871 25.653 -19.846 1.00 12.53 73 THR A N 1
ATOM 555 C CA . THR A 1 73 ? 7.811 26.654 -19.364 1.00 13.55 73 THR A CA 1
ATOM 556 C C . THR A 1 73 ? 9.142 26.508 -20.103 1.00 15.46 73 THR A C 1
ATOM 557 O O . THR A 1 73 ? 10.204 26.855 -19.599 1.00 16.41 73 THR A O 1
ATOM 561 N N . SER A 1 74 ? 9.065 25.977 -21.316 1.00 15.30 74 SER A N 1
ATOM 562 C CA . SER A 1 74 ? 10.236 25.829 -22.163 1.00 15.80 74 SER A CA 1
ATOM 563 C C . SER A 1 74 ? 10.605 27.144 -22.866 1.00 14.62 74 SER A C 1
ATOM 564 O O . SER A 1 74 ? 10.031 28.198 -22.606 1.00 16.26 74 SER A O 1
ATOM 567 N N . TRP A 1 75 ? 11.586 27.079 -23.761 1.00 15.25 75 TRP A N 1
ATOM 568 C CA . TRP A 1 75 ? 11.946 28.209 -24.602 1.00 15.08 75 TRP A CA 1
ATOM 569 C C . TRP A 1 75 ? 10.691 28.720 -25.318 1.00 13.70 75 TRP A C 1
ATOM 570 O O . TRP A 1 75 ? 9.893 27.928 -25.810 1.00 13.92 75 TRP A O 1
ATOM 581 N N . GLY A 1 76 ? 10.509 30.036 -25.367 1.00 15.45 76 GLY A N 1
ATOM 582 C CA . GLY A 1 76 ? 9.268 30.608 -25.863 1.00 16.20 76 GLY A CA 1
ATOM 583 C C . GLY A 1 76 ? 8.782 30.068 -27.196 1.00 15.11 76 GLY A C 1
ATOM 584 O O . GLY A 1 76 ? 7.613 29.690 -27.348 1.00 14.23 76 GLY A O 1
ATOM 585 N N . PRO A 1 77 ? 9.666 30.043 -28.198 1.00 15.56 77 PRO A N 1
ATOM 586 C CA . PRO A 1 77 ? 9.248 29.511 -29.500 1.00 13.14 77 PRO A CA 1
ATOM 587 C C . PRO A 1 77 ? 8.864 28.026 -29.489 1.00 14.24 77 PRO A C 1
ATOM 588 O O . PRO A 1 77 ? 8.284 27.560 -30.475 1.00 14.31 77 PRO A O 1
ATOM 592 N N . ALA A 1 78 ? 9.166 27.307 -28.408 1.00 13.29 78 ALA A N 1
ATOM 593 C CA . ALA A 1 78 ? 8.795 25.897 -28.275 1.00 12.89 78 ALA A CA 1
ATOM 594 C C . ALA A 1 78 ? 7.436 25.675 -27.605 1.00 11.79 78 ALA A C 1
ATOM 595 O O . ALA A 1 78 ? 6.928 24.554 -27.558 1.00 14.20 78 ALA A O 1
ATOM 597 N N . HIS A 1 79 ? 6.839 26.745 -27.098 1.00 12.54 79 HIS A N 1
ATOM 598 C CA . HIS A 1 79 ? 5.600 26.582 -26.333 1.00 14.46 79 HIS A CA 1
ATOM 599 C C . HIS A 1 79 ? 4.466 25.969 -27.152 1.00 12.89 79 HIS A C 1
ATOM 600 O O . HIS A 1 79 ? 3.795 25.028 -26.700 1.00 13.12 79 HIS A O 1
ATOM 607 N N . GLU A 1 80 ? 4.239 26.529 -28.338 1.00 13.03 80 GLU A N 1
ATOM 608 C CA . GLU A 1 80 ? 3.099 26.162 -29.165 1.00 12.24 80 GLU A CA 1
ATOM 609 C C . GLU A 1 80 ? 3.024 24.656 -29.380 1.00 13.76 80 GLU A C 1
ATOM 610 O O . GLU A 1 80 ? 1.967 24.048 -29.238 1.00 14.50 80 GLU A O 1
ATOM 616 N N . SER A 1 81 ? 4.155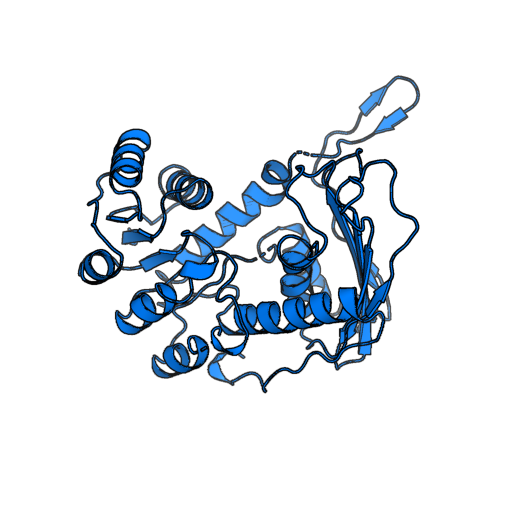 24.047 -29.704 1.00 13.75 81 SER A N 1
ATOM 617 C CA A SER A 1 81 ? 4.178 22.612 -29.964 0.61 15.64 81 SER A CA 1
ATOM 618 C CA B SER A 1 81 ? 4.187 22.609 -29.962 0.39 15.65 81 SER A CA 1
ATOM 619 C C . SER A 1 81 ? 3.663 21.812 -28.769 1.00 14.67 81 SER A C 1
ATOM 620 O O . SER A 1 81 ? 2.836 20.902 -28.919 1.00 14.84 81 SER A O 1
ATOM 625 N N . SER A 1 82 ? 4.137 22.148 -27.570 1.00 13.14 82 SER A N 1
ATOM 626 C CA . SER A 1 82 ? 3.728 21.408 -26.377 1.00 13.36 82 SER A CA 1
ATOM 627 C C . SER A 1 82 ? 2.272 21.661 -26.022 1.00 12.78 82 SER A C 1
ATOM 628 O O . SER A 1 82 ? 1.587 20.761 -25.550 1.00 13.63 82 SER A O 1
ATOM 631 N N . VAL A 1 83 ? 1.805 22.887 -26.230 1.00 13.17 83 VAL A N 1
ATOM 632 C CA . VAL A 1 83 ? 0.409 23.203 -25.950 1.00 12.91 83 VAL A CA 1
ATOM 633 C C . VAL A 1 83 ? -0.509 22.379 -26.855 1.00 13.28 83 VAL A C 1
ATOM 634 O O . VAL A 1 83 ? -1.498 21.818 -26.389 1.00 14.99 83 VAL A O 1
ATOM 638 N N . LEU A 1 84 ? -0.189 22.313 -28.142 1.00 13.73 84 LEU A N 1
ATOM 639 C CA . LEU A 1 84 ? -0.977 21.500 -29.062 1.00 13.81 84 LEU A CA 1
ATOM 640 C C . LEU A 1 84 ? -0.952 20.035 -28.644 1.00 15.78 84 LEU A C 1
ATOM 641 O O . LEU A 1 84 ? -1.986 19.381 -28.620 1.00 16.45 84 LEU A O 1
ATOM 646 N N . LYS A 1 85 ? 0.220 19.512 -28.312 1.00 14.14 85 LYS A N 1
ATOM 647 C CA . LYS A 1 85 ? 0.283 18.110 -27.889 1.00 15.38 85 LYS A CA 1
ATOM 648 C C . LYS A 1 85 ? -0.541 17.848 -26.630 1.00 16.48 85 LYS A C 1
ATOM 649 O O . LYS A 1 85 ? -1.185 16.802 -26.505 1.00 18.68 85 LYS A O 1
ATOM 655 N N . ALA A 1 86 ? -0.518 18.789 -25.688 1.00 14.80 86 ALA A N 1
ATOM 656 C CA . ALA A 1 86 ? -1.247 18.622 -24.439 1.00 15.75 86 ALA A CA 1
ATOM 657 C C . ALA A 1 86 ? -2.753 18.650 -24.660 1.00 15.09 86 ALA A C 1
ATOM 658 O O . ALA A 1 86 ? -3.493 17.899 -24.019 1.00 16.39 86 ALA A O 1
ATOM 660 N N . ILE A 1 87 ? -3.213 19.519 -25.549 1.00 15.75 87 ILE A N 1
ATOM 661 C CA . ILE A 1 87 ? -4.637 19.581 -25.869 1.00 14.79 87 ILE A CA 1
ATOM 662 C C . ILE A 1 87 ? -5.084 18.249 -26.471 1.00 18.68 87 ILE A C 1
ATOM 663 O O . ILE A 1 87 ? -6.117 17.699 -26.085 1.00 21.29 87 ILE A O 1
ATOM 668 N N . LYS A 1 88 ? -4.294 17.732 -27.405 1.00 16.46 88 LYS A N 1
ATOM 669 C CA . LYS A 1 88 ? -4.609 16.449 -28.028 1.00 18.84 88 LYS A CA 1
ATOM 670 C C . LYS A 1 88 ? -4.594 15.300 -27.015 1.00 19.90 88 LYS A C 1
ATOM 671 O O . LYS A 1 88 ? -5.369 14.349 -27.142 1.00 21.10 88 LYS A O 1
ATOM 677 N N . ALA A 1 89 ? -3.725 15.390 -26.011 1.00 18.18 89 ALA A N 1
ATOM 678 C CA . ALA A 1 89 ? -3.639 14.376 -24.955 1.00 17.68 89 ALA A CA 1
ATOM 679 C C . ALA A 1 89 ? -4.694 14.612 -23.876 1.00 19.86 89 ALA A C 1
ATOM 680 O O . ALA A 1 89 ? -4.798 13.846 -22.912 1.00 22.21 89 ALA A O 1
ATOM 682 N N . GLN A 1 90 ? -5.473 15.672 -24.056 1.00 20.73 90 GLN A N 1
ATOM 683 C CA . GLN A 1 90 ? -6.537 16.037 -23.135 1.00 23.58 90 GLN A CA 1
ATOM 684 C C . GLN A 1 90 ? -6.033 16.314 -21.722 1.00 25.03 90 GLN A C 1
ATOM 685 O O . GLN A 1 90 ? -6.630 15.866 -20.744 1.00 25.20 90 GLN A O 1
ATOM 691 N N . LYS A 1 91 ? -4.928 17.046 -21.619 1.00 19.94 91 LYS A N 1
ATOM 692 C CA . LYS A 1 91 ? -4.424 17.493 -20.327 1.00 17.86 91 LYS A CA 1
ATOM 693 C C . LYS A 1 91 ? -4.710 18.978 -20.201 1.00 14.77 91 LYS A C 1
ATOM 694 O O . LYS A 1 91 ? -4.677 19.706 -21.192 1.00 16.52 91 LYS A O 1
ATOM 700 N N . TYR A 1 92 ? -4.961 19.430 -18.978 1.00 14.96 92 TYR A N 1
ATOM 701 C CA . TYR A 1 92 ? -4.994 20.861 -18.713 1.00 14.93 92 TYR A CA 1
ATOM 702 C C . TYR A 1 92 ? -3.588 21.417 -18.889 1.00 13.32 92 TYR A C 1
ATOM 703 O O . TYR A 1 92 ? -2.599 20.739 -18.603 1.00 14.79 92 TYR A O 1
ATOM 712 N N . VAL A 1 93 ? -3.491 22.651 -19.361 1.00 13.56 93 VAL A N 1
ATOM 713 C CA A VAL A 1 93 ? -2.174 23.217 -19.596 0.50 13.12 93 VAL A CA 1
ATOM 714 C CA B VAL A 1 93 ? -2.202 23.260 -19.697 0.50 13.13 93 VAL A CA 1
ATOM 715 C C . VAL A 1 93 ? -2.082 24.671 -19.144 1.00 13.97 93 VAL A C 1
ATOM 716 O O . VAL A 1 93 ? -2.935 25.501 -19.446 1.00 14.77 93 VAL A O 1
ATOM 723 N N . PHE A 1 94 ? -1.030 24.932 -18.374 1.00 12.42 94 PHE A N 1
ATOM 724 C CA . PHE A 1 94 ? -0.674 26.293 -17.990 1.00 11.42 94 PHE A CA 1
ATOM 725 C C . PHE A 1 94 ? 0.534 26.659 -18.843 1.00 11.81 94 PHE A C 1
ATOM 726 O O . PHE A 1 94 ? 1.579 26.012 -18.752 1.00 12.84 94 PHE A O 1
ATOM 734 N N . CYS A 1 95 ? 0.382 27.673 -19.684 1.00 11.71 95 CYS A N 1
ATOM 735 C CA . CYS A 1 95 ? 1.431 28.048 -20.627 1.00 11.33 95 CYS A CA 1
ATOM 736 C C . CYS A 1 95 ? 1.984 29.428 -20.306 1.00 11.97 95 CYS A C 1
ATOM 737 O O . CYS A 1 95 ? 1.255 30.409 -20.318 1.00 12.86 95 CYS A O 1
ATOM 740 N N . GLU A 1 96 ? 3.280 29.505 -20.031 1.00 12.11 96 GLU A N 1
ATOM 741 C CA . GLU A 1 96 ? 3.903 30.808 -19.861 1.00 13.88 96 GLU A CA 1
ATOM 742 C C . GLU A 1 96 ? 3.869 31.576 -21.191 1.00 14.12 96 GLU A C 1
ATOM 743 O O . GLU A 1 96 ? 3.779 30.983 -22.275 1.00 14.29 96 GLU A O 1
ATOM 749 N N . LYS A 1 97 ? 3.922 32.899 -21.132 1.00 16.15 97 LYS A N 1
ATOM 750 C CA . LYS A 1 97 ? 3.913 33.643 -22.383 1.00 15.53 97 LYS A CA 1
ATOM 751 C C . LYS A 1 97 ? 5.195 33.353 -23.170 1.00 17.39 97 LYS A C 1
ATOM 752 O O . LYS A 1 97 ? 6.262 33.153 -22.598 1.00 17.48 97 LYS A O 1
ATOM 758 N N . PRO A 1 98 ? 5.089 33.295 -24.502 1.00 15.42 98 PRO A N 1
ATOM 759 C CA . PRO A 1 98 ? 3.865 33.490 -25.279 1.00 13.63 98 PRO A CA 1
ATOM 760 C C . PRO A 1 98 ? 3.140 32.175 -25.471 1.00 13.61 98 PRO A C 1
ATOM 761 O O . PRO A 1 98 ? 3.741 31.111 -25.355 1.00 14.37 98 PRO A O 1
ATOM 765 N N . LEU A 1 99 ? 1.853 32.247 -25.784 1.00 13.85 99 LEU A N 1
ATOM 766 C CA . LEU A 1 99 ? 1.123 31.040 -26.157 1.00 12.41 99 LEU A CA 1
ATOM 767 C C . LEU A 1 99 ? 1.716 30.467 -27.453 1.00 13.10 99 LEU A C 1
ATOM 768 O O . LEU A 1 99 ? 1.869 29.257 -27.595 1.00 13.64 99 LEU A O 1
ATOM 773 N N . ALA A 1 100 ? 2.047 31.358 -28.383 1.00 13.41 100 ALA A N 1
ATOM 774 C CA . ALA A 1 100 ? 2.689 31.004 -29.643 1.00 13.83 100 ALA A CA 1
ATOM 775 C C . ALA A 1 100 ? 3.342 32.272 -30.173 1.00 16.19 100 ALA A C 1
ATOM 776 O O . ALA A 1 100 ? 3.003 33.377 -29.746 1.00 15.03 100 ALA A O 1
ATOM 778 N N . THR A 1 101 ? 4.266 32.124 -31.118 1.00 15.08 101 THR A N 1
ATOM 779 C CA . THR A 1 101 ? 5.037 33.269 -31.579 1.00 16.13 101 THR A CA 1
ATOM 780 C C . THR A 1 101 ? 4.337 34.093 -32.650 1.00 15.86 101 THR A C 1
ATOM 781 O O . THR A 1 101 ? 4.805 35.182 -32.999 1.00 19.77 101 THR A O 1
ATOM 785 N N . THR A 1 102 ? 3.235 33.576 -33.185 1.00 15.22 102 THR A N 1
ATOM 786 C CA . THR A 1 102 ? 2.505 34.264 -34.239 1.00 17.37 102 THR A CA 1
ATOM 787 C C . THR A 1 102 ? 1.009 34.155 -33.985 1.00 14.96 102 THR A C 1
ATOM 788 O O . THR A 1 102 ? 0.554 33.262 -33.257 1.00 14.93 102 THR A O 1
ATOM 792 N N . ALA A 1 103 ? 0.246 35.044 -34.612 1.00 17.51 103 ALA A N 1
ATOM 793 C CA . ALA A 1 103 ? -1.206 34.951 -34.559 1.00 17.21 103 ALA A CA 1
ATOM 794 C C . ALA A 1 103 ? -1.669 33.600 -35.098 1.00 17.15 103 ALA A C 1
ATOM 795 O O . ALA A 1 103 ? -2.566 32.982 -34.540 1.00 16.22 103 ALA A O 1
ATOM 797 N N . GLU A 1 104 ? -1.048 33.149 -36.183 1.00 17.83 104 GLU A N 1
ATOM 798 C CA . GLU A 1 104 ? -1.401 31.871 -36.797 1.00 19.38 104 GLU A CA 1
ATOM 799 C C . GLU A 1 104 ? -1.216 30.696 -35.839 1.00 17.93 104 GLU A C 1
ATOM 800 O O . GLU A 1 104 ? -2.049 29.797 -35.788 1.00 18.82 104 GLU A O 1
ATOM 806 N N . GLY A 1 105 ? -0.116 30.698 -35.090 1.00 16.10 105 GLY A N 1
ATOM 807 C CA . GLY A 1 105 ? 0.131 29.645 -34.121 1.00 15.17 105 GLY A CA 1
ATOM 808 C C . GLY A 1 105 ? -0.900 29.655 -33.011 1.00 15.28 105 GLY A C 1
ATOM 809 O O . GLY A 1 105 ? -1.335 28.602 -32.555 1.00 14.20 105 GLY A O 1
ATOM 810 N N . CYS A 1 106 ? -1.278 30.850 -32.560 1.00 13.82 106 CYS A N 1
ATOM 811 C CA . CYS A 1 106 ? -2.322 30.950 -31.546 1.00 12.54 106 CYS A CA 1
ATOM 812 C C . CYS A 1 106 ? -3.654 30.434 -32.083 1.00 13.79 106 CYS A C 1
ATOM 813 O O . CYS A 1 106 ? -4.398 29.760 -31.362 1.00 14.52 106 CYS A O 1
ATOM 824 N N . ARG A 1 108 ? -4.083 28.130 -34.345 1.00 15.03 108 ARG A N 1
ATOM 825 C CA . ARG A 1 108 ? -4.037 26.665 -34.362 1.00 16.66 108 ARG A CA 1
ATOM 826 C C . ARG A 1 108 ? -4.438 26.095 -33.004 1.00 17.62 108 ARG A C 1
ATOM 827 O O . ARG A 1 108 ? -5.169 25.105 -32.910 1.00 17.73 108 ARG A O 1
ATOM 835 N N . ILE A 1 109 ? -3.949 26.719 -31.934 1.00 14.42 109 ILE A N 1
ATOM 836 C CA . ILE A 1 109 ? -4.285 26.267 -30.600 1.00 14.29 109 ILE A CA 1
ATOM 837 C C . ILE A 1 109 ? -5.764 26.499 -30.323 1.00 15.74 109 ILE A C 1
ATOM 838 O O . ILE A 1 109 ? -6.442 25.626 -29.795 1.00 17.68 109 ILE A O 1
ATOM 843 N N . VAL A 1 110 ? -6.258 27.680 -30.687 1.00 14.67 110 VAL A N 1
ATOM 844 C CA . VAL A 1 110 ? -7.666 28.013 -30.507 1.00 15.41 110 VAL A CA 1
ATOM 845 C C . VAL A 1 110 ? -8.582 26.990 -31.199 1.00 16.23 110 VAL A C 1
ATOM 846 O O . VAL A 1 110 ? -9.547 26.505 -30.596 1.00 17.51 110 VAL A O 1
ATOM 850 N N . GLU A 1 111 ? -8.268 26.653 -32.445 1.00 18.97 111 GLU A N 1
ATOM 851 C CA . GLU A 1 111 ? -9.099 25.706 -33.196 1.00 19.11 111 GLU A CA 1
ATOM 852 C C . GLU A 1 111 ? -9.174 24.354 -32.499 1.00 20.12 111 GLU A C 1
ATOM 853 O O . GLU A 1 111 ? -10.243 23.751 -32.407 1.00 22.56 111 GLU A O 1
ATOM 859 N N . GLU A 1 112 ? -8.041 23.869 -32.009 1.00 16.01 112 GLU A N 1
ATOM 860 C CA . GLU A 1 112 ? -8.037 22.575 -31.350 1.00 16.42 112 GLU A CA 1
ATOM 861 C C . GLU A 1 112 ? -8.725 22.610 -29.992 1.00 19.60 112 GLU A C 1
ATOM 862 O O . GLU A 1 112 ? -9.379 21.642 -29.600 1.00 20.02 112 GLU A O 1
ATOM 868 N N . GLU A 1 113 ? -8.589 23.714 -29.258 1.00 16.15 113 GLU A N 1
ATOM 869 C CA . GLU A 1 113 ? -9.233 23.781 -27.953 1.00 16.09 113 GLU A CA 1
ATOM 870 C C . GLU A 1 113 ? -10.757 23.811 -28.069 1.00 17.33 113 GLU A C 1
ATOM 871 O O . GLU A 1 113 ? -11.467 23.159 -27.291 1.00 18.84 113 GLU A O 1
ATOM 877 N N . ILE A 1 114 ? -11.251 24.556 -29.050 1.00 16.45 114 ILE A N 1
ATOM 878 C CA . ILE A 1 114 ? -12.689 24.699 -29.236 1.00 19.87 114 ILE A CA 1
ATOM 879 C C . ILE A 1 114 ? -13.332 23.329 -29.480 1.00 21.18 114 ILE A C 1
ATOM 880 O O . ILE A 1 114 ? -14.472 23.100 -29.078 1.00 26.16 114 ILE A O 1
ATOM 885 N N . LYS A 1 115 ? -12.588 22.412 -30.093 1.00 20.98 115 LYS A N 1
ATOM 886 C CA . LYS A 1 115 ? -13.091 21.053 -30.319 1.00 21.47 115 LYS A CA 1
ATOM 887 C C . LYS A 1 115 ? -13.331 20.289 -29.021 1.00 26.99 115 LYS A C 1
ATOM 888 O O . LYS A 1 115 ? -14.194 19.410 -28.958 1.00 28.04 115 LYS A O 1
ATOM 894 N N . VAL A 1 116 ? -12.553 20.606 -27.991 1.00 22.79 116 VAL A N 1
ATOM 895 C CA . VAL A 1 116 ? -12.610 19.874 -26.730 1.00 21.04 116 VAL A CA 1
ATOM 896 C C . VAL A 1 116 ? -13.918 20.116 -25.989 1.00 24.75 116 VAL A C 1
ATOM 897 O O . VAL A 1 116 ? -14.432 19.222 -25.315 1.00 28.70 116 VAL A O 1
ATOM 901 N N . GLY A 1 117 ? -14.451 21.327 -26.097 1.00 22.60 117 GLY A N 1
ATOM 902 C CA . GLY A 1 117 ? -15.718 21.636 -25.454 1.00 24.17 117 GLY A CA 1
ATOM 903 C C . GLY A 1 117 ? -15.596 22.198 -24.050 1.00 25.22 117 GLY A C 1
ATOM 904 O O . GLY A 1 117 ? -16.601 22.541 -23.430 1.00 27.35 117 GLY A O 1
ATOM 905 N N . LYS A 1 118 ? -14.373 22.264 -23.533 1.00 23.51 118 LYS A N 1
ATOM 906 C CA . LYS A 1 118 ? -14.122 22.928 -22.254 1.00 20.79 118 LYS A CA 1
ATOM 907 C C . LYS A 1 118 ? -12.723 23.524 -22.259 1.00 19.15 118 LYS A C 1
ATOM 908 O O . LYS A 1 118 ? -11.872 23.127 -23.056 1.00 18.73 118 LYS A O 1
ATOM 914 N N . ARG A 1 119 ? -12.490 24.498 -21.386 1.00 19.17 119 ARG A N 1
ATOM 915 C CA . ARG A 1 119 ? -11.216 25.205 -21.387 1.00 19.16 119 ARG A CA 1
ATOM 916 C C . ARG A 1 119 ? -10.122 24.379 -20.726 1.00 17.36 119 ARG A C 1
ATOM 917 O O . ARG A 1 119 ? -10.231 23.994 -19.553 1.00 18.51 119 ARG A O 1
ATOM 925 N N . LEU A 1 120 ? -9.069 24.107 -21.491 1.00 15.52 120 LEU A N 1
ATOM 926 C CA . LEU A 1 120 ? -7.902 23.399 -20.994 1.00 16.20 120 LEU A CA 1
ATOM 927 C C . LEU A 1 120 ? -6.720 24.337 -20.791 1.00 14.12 120 LEU A C 1
ATOM 928 O O . LEU A 1 120 ? -5.849 24.042 -19.985 1.00 14.71 120 LEU A O 1
ATOM 933 N N . VAL A 1 121 ? -6.690 25.441 -21.542 1.00 14.57 121 VAL A N 1
ATOM 934 C CA . VAL A 1 121 ? -5.490 26.283 -21.633 1.00 13.63 121 VAL A CA 1
ATOM 935 C C . VAL A 1 121 ? -5.600 27.546 -20.784 1.00 12.46 121 VAL A C 1
ATOM 936 O O . VAL A 1 121 ? -6.545 28.309 -20.934 1.00 13.84 121 VAL A O 1
ATOM 940 N N . GLN A 1 122 ? -4.636 27.737 -19.883 1.00 12.66 122 GLN A N 1
ATOM 941 C CA . GLN A 1 122 ? -4.498 29.001 -19.154 1.00 12.47 122 GLN A CA 1
ATOM 942 C C . GLN A 1 122 ? -3.153 29.604 -19.526 1.00 12.54 122 GLN A C 1
ATOM 943 O O . GLN A 1 122 ? -2.125 28.912 -19.478 1.00 13.41 122 GLN A O 1
ATOM 949 N N . VAL A 1 123 ? -3.162 30.879 -19.921 1.00 13.05 123 VAL A N 1
ATOM 950 C CA . VAL A 1 123 ? -1.924 31.568 -20.301 1.00 11.80 123 VAL A CA 1
ATOM 951 C C . VAL A 1 123 ? -1.426 32.401 -19.111 1.00 12.02 123 VAL A C 1
ATOM 952 O O . VAL A 1 123 ? -2.223 33.013 -18.408 1.00 12.93 123 VAL A O 1
ATOM 956 N N . GLY A 1 124 ? -0.110 32.413 -18.902 1.00 11.77 124 GLY A N 1
ATOM 957 C CA . GLY A 1 124 ? 0.507 33.000 -17.720 1.00 11.80 124 GLY A CA 1
ATOM 958 C C . GLY A 1 124 ? 0.610 34.514 -17.606 1.00 14.08 124 GLY A C 1
ATOM 959 O O . GLY A 1 124 ? 1.664 35.042 -17.230 1.00 17.36 124 GLY A O 1
ATOM 960 N N . PHE A 1 125 ? -0.483 35.211 -17.875 1.00 13.88 125 PHE A N 1
ATOM 961 C CA . PHE A 1 125 ? -0.538 36.661 -17.658 1.00 13.74 125 PHE A CA 1
ATOM 962 C C . PHE A 1 125 ? -0.912 36.973 -16.208 1.00 15.21 125 PHE A C 1
ATOM 963 O O . PHE A 1 125 ? -2.078 37.204 -15.869 1.00 16.75 125 PHE A O 1
ATOM 984 N N . ARG A 1 127 ? -0.625 39.428 -14.163 1.00 14.49 127 ARG A N 1
ATOM 985 C CA . ARG A 1 127 ? -1.105 40.729 -13.664 1.00 13.52 127 ARG A CA 1
ATOM 986 C C . ARG A 1 127 ? -2.573 40.712 -13.274 1.00 15.46 127 ARG A C 1
ATOM 987 O O . ARG A 1 127 ? -2.997 41.432 -12.355 1.00 13.69 127 ARG A O 1
ATOM 995 N N . ARG A 1 128 ? -3.365 39.896 -13.957 1.00 15.20 128 ARG A N 1
ATOM 996 C CA . ARG A 1 128 ? -4.788 39.849 -13.648 1.00 14.02 128 ARG A CA 1
ATOM 997 C C . ARG A 1 128 ? -5.052 39.358 -12.218 1.00 15.53 128 ARG A C 1
ATOM 998 O O . ARG A 1 128 ? -6.142 39.565 -11.676 1.00 18.56 128 ARG A O 1
ATOM 1006 N N . TYR A 1 129 ? -4.063 38.704 -11.616 1.00 13.39 129 TYR A N 1
ATOM 1007 C CA . TYR A 1 129 ? -4.220 38.174 -10.263 1.00 14.42 129 TYR A CA 1
ATOM 1008 C C . TYR A 1 129 ? -3.595 39.067 -9.181 1.00 14.03 129 TYR A C 1
ATOM 1009 O O . TYR A 1 129 ? -3.654 38.747 -8.000 1.00 15.44 129 TYR A O 1
ATOM 1018 N N . ASP A 1 130 ? -2.984 40.171 -9.599 1.00 14.27 130 ASP A N 1
ATOM 1019 C CA . ASP A 1 130 ? -2.410 41.127 -8.660 1.00 13.94 130 ASP A CA 1
ATOM 1020 C C . ASP A 1 130 ? -3.547 41.878 -7.980 1.00 14.25 130 ASP A C 1
ATOM 1021 O O . ASP A 1 130 ? -4.507 42.284 -8.641 1.00 13.96 130 ASP A O 1
ATOM 1026 N N . SER A 1 131 ? -3.434 42.074 -6.666 1.00 13.92 131 SER A N 1
ATOM 1027 C CA . SER A 1 131 ? -4.538 42.637 -5.891 1.00 14.97 131 SER A CA 1
ATOM 1028 C C . SER A 1 131 ? -4.963 44.020 -6.378 1.00 13.73 131 SER A C 1
ATOM 1029 O O . SER A 1 131 ? -6.144 44.361 -6.349 1.00 14.06 131 SER A O 1
ATOM 1032 N N . GLY A 1 132 ? -4.003 44.821 -6.832 1.00 12.14 132 GLY A N 1
ATOM 1033 C CA . GLY A 1 132 ? -4.322 46.148 -7.334 1.00 12.41 132 GLY A CA 1
ATOM 1034 C C . GLY A 1 132 ? -5.152 46.089 -8.603 1.00 11.12 132 GLY A C 1
ATOM 1035 O O . GLY A 1 132 ? -6.121 46.826 -8.765 1.00 12.24 132 GLY A O 1
ATOM 1036 N N . TYR A 1 133 ? -4.770 45.210 -9.522 1.00 10.85 133 TYR A N 1
ATOM 1037 C CA . TYR A 1 133 ? -5.546 45.053 -10.745 1.00 12.13 133 TYR A CA 1
ATOM 1038 C C . TYR A 1 133 ? -6.924 44.465 -10.490 1.00 11.72 133 TYR A C 1
ATOM 1039 O O . TYR A 1 133 ? -7.882 44.863 -11.140 1.00 12.70 133 TYR A O 1
ATOM 1048 N N . VAL A 1 134 ? -7.013 43.537 -9.539 1.00 13.05 134 VAL A N 1
ATOM 1049 C CA . VAL A 1 134 ? -8.310 43.001 -9.142 1.00 14.38 134 VAL A CA 1
ATOM 1050 C C . VAL A 1 134 ? -9.205 44.119 -8.601 1.00 13.97 134 VAL A C 1
ATOM 1051 O O . VAL A 1 134 ? -10.392 44.182 -8.932 1.00 15.03 134 VAL A O 1
ATOM 1055 N N . GLN A 1 135 ? -8.631 45.014 -7.796 1.00 12.56 135 GLN A N 1
ATOM 1056 C CA . GLN A 1 135 ? -9.380 46.160 -7.277 1.00 14.00 135 GLN A CA 1
ATOM 1057 C C . GLN A 1 135 ? -9.835 47.090 -8.411 1.00 14.65 135 GLN A C 1
ATOM 1058 O O . GLN A 1 135 ? -10.971 47.565 -8.426 1.00 15.10 135 GLN A O 1
ATOM 1064 N N . LEU A 1 136 ? -8.959 47.351 -9.373 1.00 12.57 136 LEU A N 1
ATOM 1065 C CA . LEU A 1 136 ? -9.364 48.156 -10.518 1.00 12.37 136 LEU A CA 1
ATOM 1066 C C . LEU A 1 136 ? -10.527 47.524 -11.274 1.00 13.75 136 LEU A C 1
ATOM 1067 O O . LEU A 1 136 ? -11.482 48.205 -11.637 1.00 14.33 136 LEU A O 1
ATOM 1072 N N . LYS A 1 137 ? -10.434 46.219 -11.522 1.00 13.97 137 LYS A N 1
ATOM 1073 C CA . LYS A 1 137 ? -11.465 45.499 -12.261 1.00 15.54 137 LYS A CA 1
ATOM 1074 C C . LYS A 1 137 ? -12.806 45.580 -11.534 1.00 16.99 137 LYS A C 1
ATOM 1075 O O . LYS A 1 137 ? -13.845 45.803 -12.157 1.00 18.00 137 LYS A O 1
ATOM 1081 N N . GLU A 1 138 ? -12.774 45.417 -10.218 1.00 16.30 138 GLU A N 1
ATOM 1082 C CA . GLU A 1 138 ? -14.000 45.478 -9.411 1.00 18.34 138 GLU A CA 1
ATOM 1083 C C . GLU A 1 138 ? -14.649 46.855 -9.491 1.00 18.07 138 GLU A C 1
ATOM 1084 O O . GLU A 1 138 ? -15.864 46.972 -9.647 1.00 19.40 138 GLU A O 1
ATOM 1090 N N . ALA A 1 139 ? -13.840 47.908 -9.392 1.00 14.58 139 ALA A N 1
ATOM 1091 C CA . ALA A 1 139 ? -14.367 49.264 -9.508 1.00 18.05 139 ALA A CA 1
ATOM 1092 C C . ALA A 1 139 ? -15.007 49.495 -10.872 1.00 17.40 139 ALA A C 1
ATOM 1093 O O . ALA A 1 139 ? -16.086 50.082 -10.977 1.00 17.40 139 ALA A O 1
ATOM 1095 N N . LEU A 1 140 ? -14.337 49.041 -11.926 1.00 15.91 140 LEU A N 1
ATOM 1096 C CA . LEU A 1 140 ? -14.875 49.203 -13.272 1.00 17.70 140 LEU A CA 1
ATOM 1097 C C . LEU A 1 140 ? -16.176 48.429 -13.439 1.00 20.57 140 LEU A C 1
ATOM 1098 O O . LEU A 1 140 ? -17.139 48.945 -14.006 1.00 21.84 140 LEU A O 1
ATOM 1103 N N . ASP A 1 141 ? -16.205 47.199 -12.938 1.00 21.06 141 ASP A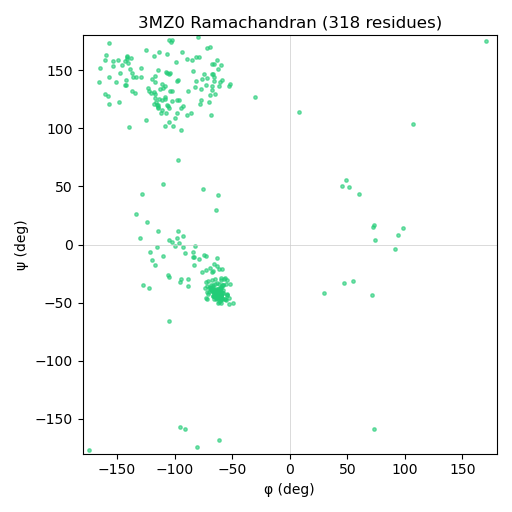 N 1
ATOM 1104 C CA . ASP A 1 141 ? -17.386 46.354 -13.114 1.00 23.31 141 ASP A CA 1
ATOM 1105 C C . ASP A 1 141 ? -18.583 46.894 -12.330 1.00 24.76 141 ASP A C 1
ATOM 1106 O O . ASP A 1 141 ? -19.733 46.630 -12.684 1.00 27.64 141 ASP A O 1
ATOM 1111 N N . ASN A 1 142 ? -18.306 47.671 -11.286 1.00 19.40 142 ASN A N 1
ATOM 1112 C CA . ASN A 1 142 ? -19.353 48.284 -10.46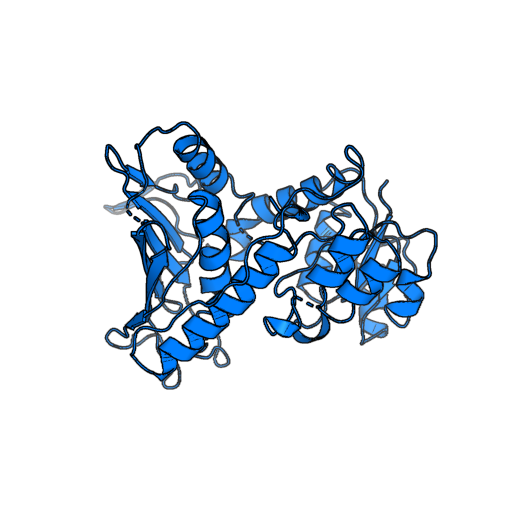8 1.00 21.26 142 ASN A CA 1
ATOM 1113 C C . ASN A 1 142 ? -19.719 49.695 -10.937 1.00 21.58 142 ASN A C 1
ATOM 1114 O O . ASN A 1 142 ? -20.453 50.408 -10.254 1.00 21.72 142 ASN A O 1
ATOM 1119 N N . HIS A 1 143 ? -19.161 50.089 -12.080 1.00 20.84 143 HIS A N 1
ATOM 1120 C CA A HIS A 1 143 ? -19.502 51.372 -12.689 0.57 22.64 143 HIS A CA 1
ATOM 1121 C CA B HIS A 1 143 ? -19.410 51.380 -12.732 0.43 22.63 143 HIS A CA 1
ATOM 1122 C C . HIS A 1 143 ? -19.114 52.588 -11.848 1.00 21.38 143 HIS A C 1
ATOM 1123 O O . HIS A 1 143 ? -19.753 53.635 -11.960 1.00 22.12 143 HIS A O 1
ATOM 1136 N N . VAL A 1 144 ? -18.105 52.450 -10.995 1.00 16.91 144 VAL A N 1
ATOM 1137 C CA . VAL A 1 144 ? -17.718 53.522 -10.082 1.00 15.80 144 VAL A CA 1
ATOM 1138 C C . VAL A 1 144 ? -17.357 54.826 -10.803 1.00 16.53 144 VAL A C 1
ATOM 1139 O O . VAL A 1 144 ? -17.623 55.922 -10.299 1.00 18.10 144 VAL A O 1
ATOM 1143 N N . ILE A 1 145 ? -16.756 54.724 -11.978 1.00 15.97 145 ILE A N 1
ATOM 1144 C CA . ILE A 1 145 ? -16.324 55.943 -12.656 1.00 15.27 145 ILE A CA 1
ATOM 1145 C C . ILE A 1 145 ? -17.058 56.221 -13.966 1.00 16.14 145 ILE A C 1
ATOM 1146 O O . ILE A 1 145 ? -16.664 57.101 -14.721 1.00 15.91 145 ILE A O 1
ATOM 1151 N N . GLY A 1 146 ? -18.137 55.489 -14.226 1.00 16.64 146 GLY A N 1
ATOM 1152 C CA . GLY A 1 146 ? -18.792 55.574 -15.519 1.00 16.46 146 GLY A CA 1
ATOM 1153 C C . GLY A 1 146 ? -17.959 54.887 -16.583 1.00 16.04 146 GLY A C 1
ATOM 1154 O O . GLY A 1 146 ? -17.121 54.038 -16.281 1.00 16.68 146 GLY A O 1
ATOM 1155 N N . GLU A 1 147 ? -18.186 55.234 -17.845 1.00 15.72 147 GLU A N 1
ATOM 1156 C CA . GLU A 1 147 ? -17.435 54.613 -18.923 1.00 15.26 147 GLU A CA 1
ATOM 1157 C C . GLU A 1 147 ? -15.966 55.011 -18.888 1.00 14.81 147 GLU A C 1
ATOM 1158 O O . GLU A 1 147 ? -15.643 56.188 -18.776 1.00 14.91 147 GLU A O 1
ATOM 1164 N N . PRO A 1 148 ? -15.069 54.035 -19.023 1.00 14.59 148 PRO A N 1
ATOM 1165 C CA . PRO A 1 148 ? -13.657 54.388 -19.185 1.00 13.64 148 PRO A CA 1
ATOM 1166 C C . PRO A 1 148 ? -13.457 55.129 -20.508 1.00 13.30 148 PRO A C 1
ATOM 1167 O O . PRO A 1 148 ? -14.044 54.761 -21.539 1.00 14.61 148 PRO A O 1
ATOM 1171 N N . LEU A 1 149 ? -12.605 56.150 -20.483 1.00 12.42 149 LEU A N 1
ATOM 1172 C CA . LEU A 1 149 ? -12.337 56.965 -21.657 1.00 13.52 149 LEU A CA 1
ATOM 1173 C C . LEU A 1 149 ? -10.869 56.907 -22.063 1.00 11.49 149 LEU A C 1
ATOM 1174 O O . LEU A 1 149 ? -10.550 56.872 -23.247 1.00 13.23 149 LEU A O 1
ATOM 1187 N N . ILE A 1 151 ? -6.683 55.625 -20.685 1.00 11.23 151 ILE A N 1
ATOM 1188 C CA . ILE A 1 151 ? -5.817 54.934 -19.737 1.00 11.36 151 ILE A CA 1
ATOM 1189 C C . ILE A 1 151 ? -4.407 55.472 -19.901 1.00 11.57 151 ILE A C 1
ATOM 1190 O O . ILE A 1 151 ? -3.893 55.538 -21.018 1.00 13.30 151 ILE A O 1
ATOM 1195 N N . HIS A 1 152 ? -3.793 55.856 -18.781 1.00 12.23 152 HIS A N 1
ATOM 1196 C CA . HIS A 1 152 ? -2.418 56.347 -18.770 1.00 12.07 152 HIS A CA 1
ATOM 1197 C C . HIS A 1 152 ? -1.606 55.358 -17.966 1.00 12.96 152 HIS A C 1
ATOM 1198 O O . HIS A 1 152 ? -1.895 55.115 -16.801 1.00 14.57 152 HIS A O 1
ATOM 1205 N N . CYS A 1 153 ? -0.604 54.748 -18.579 1.00 11.53 153 CYS A N 1
ATOM 1206 C CA . CYS A 1 153 ? 0.152 53.769 -17.826 1.00 12.47 153 CYS A CA 1
ATOM 1207 C C . CYS A 1 153 ? 1.633 53.838 -18.133 1.00 11.48 153 CYS A C 1
ATOM 1208 O O . CYS A 1 153 ? 2.047 54.411 -19.140 1.00 11.76 153 CYS A O 1
ATOM 1211 N N . ALA A 1 154 ? 2.417 53.261 -17.236 1.00 11.31 154 ALA A N 1
ATOM 1212 C CA . ALA A 1 154 ? 3.853 53.200 -17.409 1.00 10.91 154 ALA A CA 1
ATOM 1213 C C . ALA A 1 154 ? 4.395 51.885 -16.913 1.00 9.18 154 ALA A C 1
ATOM 1214 O O . ALA A 1 154 ? 3.948 51.332 -15.904 1.00 11.32 154 ALA A O 1
ATOM 1216 N N . HIS A 1 155 ? 5.370 51.383 -17.659 1.00 10.70 155 HIS A N 1
ATOM 1217 C CA . HIS A 1 155 ? 6.112 50.189 -17.278 1.00 10.57 155 HIS A CA 1
ATOM 1218 C C . HIS A 1 155 ? 7.570 50.619 -17.286 1.00 10.07 155 HIS A C 1
ATOM 1219 O O . HIS A 1 155 ? 8.156 50.849 -18.359 1.00 11.17 155 HIS A O 1
ATOM 1226 N N . ARG A 1 156 ? 8.132 50.754 -16.085 1.00 10.92 156 ARG A N 1
ATOM 1227 C CA . ARG A 1 156 ? 9.499 51.262 -15.933 1.00 10.67 156 ARG A CA 1
ATOM 1228 C C . ARG A 1 156 ? 10.386 50.234 -15.249 1.00 11.78 156 ARG A C 1
ATOM 1229 O O . ARG A 1 156 ? 9.957 49.528 -14.341 1.00 12.99 156 ARG A O 1
ATOM 1237 N N . ASN A 1 157 ? 11.630 50.163 -15.707 1.00 12.24 157 ASN A N 1
ATOM 1238 C CA . ASN A 1 157 ? 12.588 49.184 -15.202 1.00 13.93 157 ASN A CA 1
ATOM 1239 C C . ASN A 1 157 ? 13.920 49.918 -15.019 1.00 12.36 157 ASN A C 1
ATOM 1240 O O . ASN A 1 157 ? 14.217 50.821 -15.790 1.00 13.74 157 ASN A O 1
ATOM 1245 N N . PRO A 1 158 ? 14.732 49.530 -14.014 1.00 13.37 158 PRO A N 1
ATOM 1246 C CA . PRO A 1 158 ? 15.933 50.341 -13.727 1.00 14.63 158 PRO A CA 1
ATOM 1247 C C . PRO A 1 158 ? 16.997 50.322 -14.821 1.00 15.08 158 PRO A C 1
ATOM 1248 O O . PRO A 1 158 ? 17.559 51.365 -15.145 1.00 15.01 158 PRO A O 1
ATOM 1252 N N . THR A 1 159 ? 17.276 49.138 -15.358 1.00 15.32 159 THR A N 1
ATOM 1253 C CA . THR A 1 159 ? 18.276 48.979 -16.406 1.00 15.38 159 THR A CA 1
ATOM 1254 C C . THR A 1 159 ? 18.090 47.619 -17.059 1.00 15.96 159 THR A C 1
ATOM 1255 O O . THR A 1 159 ? 17.592 46.686 -16.431 1.00 18.78 159 THR A O 1
ATOM 1259 N N . VAL A 1 160 ? 18.473 47.517 -18.325 1.00 16.17 160 VAL A N 1
ATOM 1260 C CA . VAL A 1 160 ? 18.436 46.233 -19.015 1.00 17.39 160 VAL A CA 1
ATOM 1261 C C . VAL A 1 160 ? 19.822 45.802 -19.462 1.00 19.45 160 VAL A C 1
ATOM 1262 O O . VAL A 1 160 ? 20.741 46.613 -19.534 1.00 21.59 160 VAL A O 1
ATOM 1266 N N . GLY A 1 161 ? 19.952 44.512 -19.759 1.00 22.64 161 GLY A N 1
ATOM 1267 C CA . GLY A 1 161 ? 21.203 43.957 -20.241 1.00 28.14 161 GLY A CA 1
ATOM 1268 C C . GLY A 1 161 ? 21.541 44.365 -21.663 1.00 24.51 161 GLY A C 1
ATOM 1269 O O . GLY A 1 161 ? 20.707 44.916 -22.389 1.00 20.29 161 GLY A O 1
ATOM 1270 N N . ASP A 1 162 ? 22.770 44.079 -22.078 1.00 28.01 162 ASP A N 1
ATOM 1271 C CA A ASP A 1 162 ? 23.267 44.464 -23.395 0.56 28.93 162 ASP A CA 1
ATOM 1272 C CA B ASP A 1 162 ? 23.216 44.522 -23.391 0.44 28.90 162 ASP A CA 1
ATOM 1273 C C . ASP A 1 162 ? 22.487 43.811 -24.534 1.00 25.94 162 ASP A C 1
ATOM 1274 O O . ASP A 1 162 ? 22.522 44.277 -25.668 1.00 27.33 162 ASP A O 1
ATOM 1283 N N . ASN A 1 163 ? 21.799 42.714 -24.232 1.00 22.77 163 ASN A N 1
ATOM 1284 C CA . ASN A 1 163 ? 21.092 41.978 -25.278 1.00 26.59 163 ASN A CA 1
ATOM 1285 C C . ASN A 1 163 ? 19.628 42.380 -25.479 1.00 24.35 163 ASN A C 1
ATOM 1286 O O . ASN A 1 163 ? 18.950 41.861 -26.363 1.00 22.18 163 ASN A O 1
ATOM 1291 N N . TYR A 1 164 ? 19.148 43.315 -24.668 1.00 18.60 164 TYR A N 1
ATOM 1292 C CA . TYR A 1 164 ? 17.767 43.776 -24.776 1.00 17.40 164 TYR A CA 1
ATOM 1293 C C . TYR A 1 164 ? 17.620 44.724 -25.960 1.00 17.42 164 TYR A C 1
ATOM 1294 O O . TYR A 1 164 ? 18.323 45.728 -26.052 1.00 16.84 164 TYR A O 1
ATOM 1303 N N . THR A 1 165 ? 16.698 44.400 -26.864 1.00 14.88 165 THR A N 1
ATOM 1304 C CA . THR A 1 165 ? 16.532 45.144 -28.106 1.00 15.49 165 THR A CA 1
ATOM 1305 C C . THR A 1 165 ? 15.193 45.881 -28.175 1.00 14.01 165 THR A C 1
ATOM 1306 O O . THR A 1 165 ? 14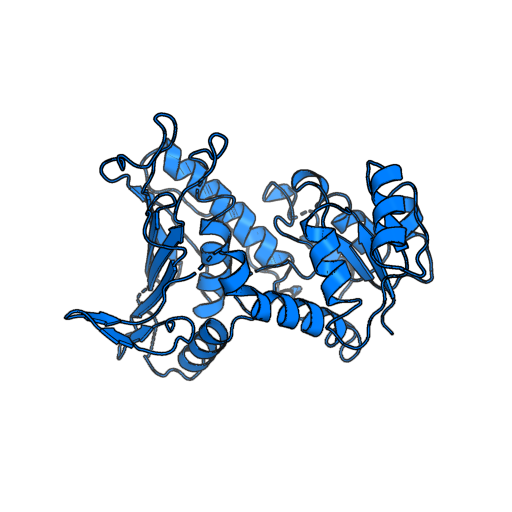.296 45.624 -27.368 1.00 14.74 165 THR A O 1
ATOM 1310 N N . THR A 1 166 ? 15.079 46.806 -29.120 1.00 14.16 166 THR A N 1
ATOM 1311 C CA . THR A 1 166 ? 13.923 47.701 -29.185 1.00 14.16 166 THR A CA 1
ATOM 1312 C C . THR A 1 166 ? 12.595 46.956 -29.218 1.00 14.87 166 THR A C 1
ATOM 1313 O O . THR A 1 166 ? 11.641 47.337 -28.529 1.00 14.87 166 THR A O 1
ATOM 1317 N N . ASP A 1 167 ? 12.541 45.882 -29.995 1.00 15.01 167 ASP A N 1
ATOM 1318 C CA . ASP A 1 167 ? 11.314 45.110 -30.134 1.00 13.38 167 ASP A CA 1
ATOM 1319 C C . ASP A 1 167 ? 10.874 44.494 -28.808 1.00 14.36 167 ASP A C 1
ATOM 1320 O O . ASP A 1 167 ? 9.688 44.270 -28.596 1.00 15.06 167 ASP A O 1
ATOM 1333 N N . ALA A 1 169 ? 10.824 45.751 -25.956 1.00 13.32 169 ALA A N 1
ATOM 1334 C CA . ALA A 1 169 ? 10.021 46.695 -25.172 1.00 14.34 169 ALA A CA 1
ATOM 1335 C C . ALA A 1 169 ? 8.541 46.361 -25.308 1.00 14.04 169 ALA A C 1
ATOM 1336 O O . ALA A 1 169 ? 7.766 46.556 -24.372 1.00 15.12 169 ALA A O 1
ATOM 1338 N N . VAL A 1 170 ? 8.136 45.860 -26.472 1.00 12.87 170 VAL A N 1
ATOM 1339 C CA A VAL A 1 170 ? 6.747 45.457 -26.618 0.51 15.23 170 VAL A CA 1
ATOM 1340 C CA B VAL A 1 170 ? 6.753 45.431 -26.706 0.49 15.24 170 VAL A CA 1
ATOM 1341 C C . VAL A 1 170 ? 6.561 43.942 -26.444 1.00 17.01 170 VAL A C 1
ATOM 1342 O O . VAL A 1 170 ? 5.638 43.516 -25.751 1.00 19.29 170 VAL A O 1
ATOM 1349 N N . VAL A 1 171 ? 7.442 43.136 -27.022 1.00 14.99 171 VAL A N 1
ATOM 1350 C CA . VAL A 1 171 ? 7.303 41.679 -26.951 1.00 17.75 171 VAL A CA 1
ATOM 1351 C C . VAL A 1 171 ? 7.396 41.067 -25.545 1.00 18.47 171 VAL A C 1
ATOM 1352 O O . VAL A 1 171 ? 6.628 40.160 -25.199 1.00 19.86 171 VAL A O 1
ATOM 1356 N N . ASP A 1 172 ? 8.333 41.560 -24.742 1.00 15.64 172 ASP A N 1
ATOM 1357 C CA . ASP A 1 172 ? 8.614 40.999 -23.426 1.00 16.32 172 ASP A CA 1
ATOM 1358 C C . ASP A 1 172 ? 8.070 41.878 -22.308 1.00 16.81 172 ASP A C 1
ATOM 1359 O O . ASP A 1 172 ? 7.748 41.385 -21.228 1.00 20.29 172 ASP A O 1
ATOM 1364 N N . THR A 1 173 ? 7.964 43.175 -22.571 1.00 14.32 173 THR A N 1
ATOM 1365 C CA . THR A 1 173 ? 7.664 44.133 -21.511 1.00 13.56 173 THR A CA 1
ATOM 1366 C C . THR A 1 173 ? 6.210 44.622 -21.566 1.00 13.72 173 THR A C 1
ATOM 1367 O O . THR A 1 173 ? 5.418 44.299 -20.667 1.00 13.93 173 THR A O 1
ATOM 1371 N N . LEU A 1 174 ? 5.850 45.347 -22.618 1.00 12.21 174 LEU A N 1
ATOM 1372 C CA . LEU A 1 174 ? 4.496 45.879 -22.756 1.00 12.98 174 LEU A CA 1
ATOM 1373 C C . LEU A 1 174 ? 3.447 44.788 -22.916 1.00 14.18 174 LEU A C 1
ATOM 1374 O O . LEU A 1 174 ? 2.263 45.041 -22.732 1.00 13.34 174 LEU A O 1
ATOM 1379 N N . VAL A 1 175 ? 3.866 43.576 -23.258 1.00 12.83 175 VAL A N 1
ATOM 1380 C CA . VAL A 1 175 ? 2.890 42.518 -23.441 1.00 14.49 175 VAL A CA 1
ATOM 1381 C C . VAL A 1 175 ? 2.004 42.352 -22.205 1.00 14.50 175 VAL A C 1
ATOM 1382 O O . VAL A 1 175 ? 0.831 42.016 -22.325 1.00 12.57 175 VAL A O 1
ATOM 1386 N N . HIS A 1 176 ? 2.545 42.636 -21.021 1.00 13.46 176 HIS A N 1
ATOM 1387 C CA . HIS A 1 176 ? 1.748 42.534 -19.792 1.00 12.32 176 HIS A CA 1
ATOM 1388 C C . HIS A 1 176 ? 0.627 43.558 -19.745 1.00 12.78 176 HIS A C 1
ATOM 1389 O O . HIS A 1 176 ? -0.513 43.225 -19.398 1.00 12.03 176 HIS A O 1
ATOM 1396 N N . GLU A 1 177 ? 0.937 44.799 -20.113 1.00 12.60 177 GLU A N 1
ATOM 1397 C CA . GLU A 1 177 ? -0.085 45.836 -20.241 1.00 12.30 177 GLU A CA 1
ATOM 1398 C C . GLU A 1 177 ? -1.076 45.453 -21.329 1.00 12.85 177 GLU A C 1
ATOM 1399 O O . GLU A 1 177 ? -2.282 45.640 -21.172 1.00 13.45 177 GLU A O 1
ATOM 1405 N N . ILE A 1 178 ? -0.559 44.921 -22.433 1.00 13.29 178 ILE A N 1
ATOM 1406 C CA . ILE A 1 178 ? -1.402 44.564 -23.571 1.00 14.39 178 ILE A CA 1
ATOM 1407 C C . ILE A 1 178 ? -2.468 43.557 -23.143 1.00 13.92 178 ILE A C 1
ATOM 1408 O O . ILE A 1 178 ? -3.634 43.689 -23.516 1.00 15.40 178 ILE A O 1
ATOM 1413 N N . ASP A 1 179 ? -2.090 42.575 -22.332 1.00 12.96 179 ASP A N 1
ATOM 1414 C CA . ASP A 1 179 ? -3.090 41.629 -21.859 1.00 11.33 179 ASP A CA 1
ATOM 1415 C C . ASP A 1 179 ? -4.052 42.245 -20.839 1.00 14.12 179 ASP A C 1
ATOM 1416 O O . ASP A 1 179 ? -5.267 42.081 -20.938 1.00 14.91 179 ASP A O 1
ATOM 1421 N N . VAL A 1 180 ? -3.523 42.960 -19.851 1.00 12.05 180 VAL A N 1
ATOM 1422 C CA . VAL A 1 180 ? -4.371 43.345 -18.723 1.00 11.97 180 VAL A CA 1
ATOM 1423 C C . VAL A 1 180 ? -5.379 44.443 -19.074 1.00 11.38 180 VAL A C 1
ATOM 1424 O O . VAL A 1 180 ? -6.490 44.456 -18.537 1.00 13.02 180 VAL A O 1
ATOM 1428 N N . LEU A 1 181 ? -5.028 45.351 -19.979 1.00 11.98 181 LEU A N 1
ATOM 1429 C CA . LEU A 1 181 ? -5.895 46.499 -20.184 1.00 12.38 181 LEU A CA 1
ATOM 1430 C C . LEU A 1 181 ? -7.205 46.151 -20.889 1.00 12.19 181 LEU A C 1
ATOM 1431 O O . LEU A 1 181 ? -8.266 46.632 -20.476 1.00 14.60 181 LEU A O 1
ATOM 1436 N N . HIS A 1 182 ? -7.165 45.308 -21.920 1.00 13.41 182 HIS A N 1
ATOM 1437 C CA . HIS A 1 182 ? -8.413 44.986 -22.618 1.00 12.88 182 HIS A CA 1
ATOM 1438 C C . HIS A 1 182 ? -9.334 44.176 -21.710 1.00 14.31 182 HIS A C 1
ATOM 1439 O O . HIS A 1 182 ? -10.563 44.286 -21.798 1.00 15.36 182 HIS A O 1
ATOM 1446 N N . TRP A 1 183 ? -8.736 43.396 -20.821 1.00 14.23 183 TRP A N 1
ATOM 1447 C CA . TRP A 1 183 ? -9.473 42.675 -19.789 1.00 13.56 183 TRP A CA 1
ATOM 1448 C C . TRP A 1 183 ? -10.153 43.639 -18.824 1.00 15.30 183 TRP A C 1
ATOM 1449 O O . TRP A 1 183 ? -11.343 43.486 -18.516 1.00 16.19 183 TRP A O 1
ATOM 1460 N N . LEU A 1 184 ? -9.408 44.641 -18.358 1.00 13.09 184 LEU A N 1
ATOM 1461 C CA . LEU A 1 184 ? -9.987 45.620 -17.440 1.00 14.01 184 LEU A CA 1
ATOM 1462 C C . LEU A 1 184 ? -11.217 46.299 -18.017 1.00 13.38 184 LEU A C 1
ATOM 1463 O O . LEU A 1 184 ? -12.232 46.444 -17.325 1.00 17.05 184 LEU A O 1
ATOM 1468 N N . VAL A 1 185 ? -11.125 46.743 -19.266 1.00 15.22 185 VAL A N 1
ATOM 1469 C CA . VAL A 1 185 ? -12.182 47.574 -19.831 1.00 15.70 185 VAL A CA 1
ATOM 1470 C C . VAL A 1 185 ? -13.130 46.828 -20.768 1.00 18.12 185 VAL A C 1
ATOM 1471 O O . VAL A 1 185 ? -14.041 47.443 -21.330 1.00 18.27 185 VAL A O 1
ATOM 1475 N N . ASN A 1 186 ? -12.920 45.521 -20.927 1.00 16.56 186 ASN A N 1
ATOM 1476 C CA . ASN A 1 186 ? -13.774 44.702 -21.800 1.00 19.53 186 ASN A CA 1
ATOM 1477 C C . ASN A 1 186 ? -13.985 45.332 -23.184 1.00 20.06 186 ASN A C 1
ATOM 1478 O O . ASN A 1 186 ? -15.120 45.566 -23.609 1.00 21.54 186 ASN A O 1
ATOM 1483 N N . ASP A 1 187 ? -12.884 45.625 -23.873 1.00 16.40 187 ASP A N 1
ATOM 1484 C CA . ASP A 1 187 ? -12.926 46.258 -25.187 1.00 17.49 187 ASP A CA 1
ATOM 1485 C C . ASP A 1 187 ? -11.820 45.607 -26.021 1.00 19.35 187 ASP A C 1
ATOM 1486 O O . ASP A 1 187 ? -10.945 44.940 -25.473 1.00 25.50 187 ASP A O 1
ATOM 1491 N N . ASP A 1 188 ? -11.891 45.747 -27.341 1.00 18.24 188 ASP A N 1
ATOM 1492 C CA . ASP A 1 188 ? -10.885 45.171 -28.233 1.00 21.79 188 ASP A CA 1
ATOM 1493 C C . ASP A 1 188 ? -9.969 46.263 -28.761 1.00 16.29 188 ASP A C 1
ATOM 1494 O O . ASP A 1 188 ? -10.420 47.369 -29.028 1.00 17.70 188 ASP A O 1
ATOM 1499 N N . TYR A 1 189 ? -8.701 45.940 -28.990 1.00 14.13 189 TYR A N 1
ATOM 1500 C CA . TYR A 1 189 ? -7.797 46.906 -29.608 1.00 14.14 189 TYR A CA 1
ATOM 1501 C C . TYR A 1 189 ? -8.074 47.075 -31.105 1.00 14.67 189 TYR A C 1
ATOM 1502 O O . TYR A 1 189 ? -8.429 46.115 -31.799 1.00 17.27 189 TYR A O 1
ATOM 1511 N N . GLU A 1 190 ? -7.866 48.292 -31.598 1.00 13.90 190 GLU A N 1
ATOM 1512 C CA . GLU A 1 190 ? -8.104 48.608 -33.005 1.00 15.05 190 GLU A CA 1
ATOM 1513 C C . GLU A 1 190 ? -6.856 49.151 -33.717 1.00 17.24 190 GLU A C 1
ATOM 1514 O O . GLU A 1 190 ? -6.626 48.853 -34.897 1.00 17.52 190 GLU A O 1
ATOM 1520 N N . SER A 1 191 ? -6.052 49.950 -33.020 1.00 15.35 191 SER A N 1
ATOM 1521 C CA . SER A 1 191 ? -4.872 50.544 -33.649 1.00 17.23 191 SER A CA 1
ATOM 1522 C C . SER A 1 191 ? -3.775 50.861 -32.643 1.00 15.72 191 SER A C 1
ATOM 1523 O O . SER A 1 191 ? -4.038 51.022 -31.451 1.00 14.78 191 SER A O 1
ATOM 1526 N N . VAL A 1 192 ? -2.547 50.962 -33.151 1.00 15.39 192 VAL A N 1
ATOM 1527 C CA A VAL A 1 192 ? -1.394 51.299 -32.324 0.61 14.97 192 VAL A CA 1
ATOM 1528 C CA B VAL A 1 192 ? -1.390 51.292 -32.329 0.39 14.99 192 VAL A CA 1
ATOM 1529 C C . VAL A 1 192 ? -0.471 52.256 -33.075 1.00 14.59 192 VAL A C 1
ATOM 1530 O O . VAL A 1 192 ? -0.353 52.187 -34.300 1.00 16.19 192 VAL A O 1
ATOM 1537 N N . GLN A 1 193 ? 0.191 53.136 -32.328 1.00 14.57 193 GLN A N 1
ATOM 1538 C CA . GLN A 1 193 ? 1.149 54.098 -32.867 1.00 15.60 193 GLN A CA 1
ATOM 1539 C C . GLN A 1 193 ? 2.292 54.220 -31.857 1.00 17.39 193 GLN A C 1
ATOM 1540 O O . GLN A 1 193 ? 2.045 54.276 -30.656 1.00 16.05 193 GLN A O 1
ATOM 1546 N N . VAL A 1 194 ? 3.537 54.256 -32.336 1.00 14.26 194 VAL A N 1
ATOM 1547 C CA . VAL A 1 194 ? 4.696 54.404 -31.458 1.00 14.18 194 VAL A CA 1
ATOM 1548 C C . VAL A 1 194 ? 5.372 55.748 -31.692 1.00 16.00 194 VAL A C 1
ATOM 1549 O O . VAL A 1 194 ? 5.589 56.166 -32.840 1.00 16.65 194 VAL A O 1
ATOM 1553 N N . ILE A 1 195 ? 5.689 56.422 -30.594 1.00 14.18 195 ILE A N 1
ATOM 1554 C CA . ILE A 1 195 ? 6.378 57.699 -30.628 1.00 15.42 195 ILE A CA 1
ATOM 1555 C C . ILE A 1 195 ? 7.649 57.569 -29.802 1.00 17.68 195 ILE A C 1
ATOM 1556 O O . ILE A 1 195 ? 7.620 57.031 -28.693 1.00 16.58 195 ILE A O 1
ATOM 1561 N N . TYR A 1 196 ? 8.761 58.060 -30.336 1.00 16.39 196 TYR A N 1
ATOM 1562 C CA . TYR A 1 196 ? 10.026 58.000 -29.630 1.00 14.85 196 TYR A CA 1
ATOM 1563 C C . TYR A 1 196 ? 10.488 59.348 -29.110 1.00 15.25 196 TYR A C 1
ATOM 1564 O O . TYR A 1 196 ? 10.845 60.241 -29.886 1.00 16.10 196 TYR A O 1
ATOM 1573 N N . PRO A 1 197 ? 10.514 59.493 -27.788 1.00 14.47 197 PRO A N 1
ATOM 1574 C CA . PRO A 1 197 ? 11.146 60.673 -27.218 1.00 14.18 197 PRO A CA 1
ATOM 1575 C C . PRO A 1 197 ? 12.644 60.587 -27.442 1.00 15.63 197 PRO A C 1
ATOM 1576 O O . PRO A 1 197 ? 13.183 59.571 -27.889 1.00 16.52 197 PRO A O 1
ATOM 1580 N N . LYS A 1 198 ? 13.294 61.706 -27.159 1.00 18.07 198 LYS A N 1
ATOM 1581 C CA . LYS A 1 198 ? 14.705 61.776 -26.857 1.00 21.55 198 LYS A CA 1
ATOM 1582 C C . LYS A 1 198 ? 15.202 60.483 -26.192 1.00 17.63 198 LYS A C 1
ATOM 1583 O O . LYS A 1 198 ? 14.640 60.035 -25.186 1.00 18.43 198 LYS A O 1
ATOM 1589 N N . LYS A 1 199 ? 16.258 59.890 -26.740 1.00 19.14 199 LYS A N 1
ATOM 1590 C CA . LYS A 1 199 ? 16.855 58.700 -26.144 1.00 18.81 199 LYS A CA 1
ATOM 1591 C C . LYS A 1 199 ? 17.523 58.999 -24.808 1.00 18.34 199 LYS A C 1
ATOM 1592 O O . LYS A 1 199 ? 18.234 59.991 -24.672 1.00 18.63 199 LYS A O 1
ATOM 1598 N N . SER A 1 200 ? 17.309 58.131 -23.824 1.00 15.35 200 SER A N 1
ATOM 1599 C CA . SER A 1 200 ? 17.948 58.288 -22.526 1.00 13.15 200 SER A CA 1
ATOM 1600 C C . SER A 1 200 ? 19.442 57.975 -22.569 1.00 16.07 200 SER A C 1
ATOM 1601 O O . SER A 1 200 ? 19.869 57.036 -23.248 1.00 16.61 200 SER A O 1
ATOM 1604 N N . LYS A 1 201 ? 20.221 58.734 -21.801 1.00 17.23 201 LYS A N 1
ATOM 1605 C CA . LYS A 1 201 ? 21.640 58.438 -21.608 1.00 17.26 201 LYS A CA 1
ATOM 1606 C C . LYS A 1 201 ? 21.859 57.053 -21.012 1.00 18.38 201 LYS A C 1
ATOM 1607 O O . LYS A 1 201 ? 22.953 56.494 -21.122 1.00 19.47 201 LYS A O 1
ATOM 1613 N N . ASN A 1 202 ? 20.835 56.500 -20.360 1.00 13.70 202 ASN A N 1
ATOM 1614 C CA . ASN A 1 202 ? 20.976 55.214 -19.680 1.00 15.38 202 ASN A CA 1
ATOM 1615 C C . ASN A 1 202 ? 20.784 54.006 -20.604 1.00 14.94 202 ASN A C 1
ATOM 1616 O O . ASN A 1 202 ? 20.957 52.854 -20.188 1.00 17.17 202 ASN A O 1
ATOM 1621 N N . ALA A 1 203 ? 20.388 54.281 -21.840 1.00 15.05 203 ALA A N 1
ATOM 1622 C CA . ALA A 1 203 ? 20.173 53.231 -22.829 1.00 14.90 203 ALA A CA 1
ATOM 1623 C C . ALA A 1 203 ? 21.404 53.065 -23.718 1.00 17.98 203 ALA A C 1
ATOM 1624 O O . ALA A 1 203 ? 22.057 54.042 -24.090 1.00 19.92 203 ALA A O 1
ATOM 1626 N N . LEU A 1 204 ? 21.708 51.818 -24.056 1.00 17.13 204 LEU A N 1
ATOM 1627 C CA . LEU A 1 204 ? 22.793 51.518 -24.983 1.00 19.20 204 LEU A CA 1
ATOM 1628 C C . LEU A 1 204 ? 22.439 52.010 -26.388 1.00 21.93 204 LEU A C 1
ATOM 1629 O O . LEU A 1 204 ? 21.264 52.166 -26.726 1.00 18.80 204 LEU A O 1
ATOM 1634 N N . PRO A 1 205 ? 23.459 52.276 -27.219 1.00 22.99 205 PRO A N 1
ATOM 1635 C CA . PRO A 1 205 ? 23.250 52.943 -28.512 1.00 25.38 205 PRO A CA 1
ATOM 1636 C C . PRO A 1 205 ? 22.260 52.246 -29.458 1.00 20.36 205 PRO A C 1
ATOM 1637 O O . PRO A 1 205 ? 21.631 52.925 -30.271 1.00 23.62 205 PRO A O 1
ATOM 1641 N N . HIS A 1 206 ? 22.127 50.928 -29.363 1.00 21.87 206 HIS A N 1
ATOM 1642 C CA . HIS A 1 206 ? 21.268 50.193 -30.288 1.00 21.21 206 HIS A CA 1
ATOM 1643 C C . HIS A 1 206 ? 19.799 50.213 -29.874 1.00 19.58 206 HIS A C 1
ATOM 1644 O O . HIS A 1 206 ? 18.934 49.796 -30.647 1.00 19.37 206 HIS A O 1
ATOM 1651 N N . LEU A 1 207 ? 19.516 50.684 -28.662 1.00 18.81 207 LEU A N 1
ATOM 1652 C CA . LEU A 1 207 ? 18.171 50.562 -28.096 1.00 17.39 207 LEU A CA 1
ATOM 1653 C C . LEU A 1 207 ? 17.408 51.872 -28.138 1.00 16.84 207 LEU A C 1
ATOM 1654 O O . LEU A 1 207 ? 17.928 52.906 -27.726 1.00 21.05 207 LEU A O 1
ATOM 1659 N N . LYS A 1 208 ? 16.167 51.832 -28.616 1.00 15.25 208 LYS A N 1
ATOM 1660 C CA . LYS A 1 208 ? 15.310 53.005 -28.530 1.00 16.47 208 LYS A CA 1
ATOM 1661 C C . LYS A 1 208 ? 14.556 52.938 -27.203 1.00 15.09 208 LYS A C 1
ATOM 1662 O O . LYS A 1 208 ? 13.716 52.069 -26.996 1.00 16.37 208 LYS A O 1
ATOM 1668 N N . ASP A 1 209 ? 14.891 53.847 -26.299 1.00 14.42 209 ASP A N 1
ATOM 1669 C CA . ASP A 1 209 ? 14.339 53.847 -24.950 1.00 12.96 209 ASP A CA 1
ATOM 1670 C C . ASP A 1 209 ? 14.493 55.262 -24.426 1.00 14.91 209 ASP A C 1
ATOM 1671 O O . ASP A 1 209 ? 15.589 55.812 -24.468 1.00 15.67 209 ASP A O 1
ATOM 1676 N N . PRO A 1 210 ? 13.407 55.869 -23.921 1.00 12.56 210 PRO A N 1
ATOM 1677 C CA . PRO A 1 210 ? 12.056 55.320 -23.745 1.00 12.30 210 PRO A CA 1
ATOM 1678 C C . PRO A 1 210 ? 11.232 55.305 -25.037 1.00 11.71 210 PRO A C 1
ATOM 1679 O O . PRO A 1 210 ? 11.690 55.743 -26.096 1.00 13.88 210 PRO A O 1
ATOM 1683 N N . GLN A 1 211 ? 10.010 54.777 -24.922 1.00 11.89 211 GLN A N 1
ATOM 1684 C CA . GLN A 1 211 ? 9.032 54.770 -26.000 1.00 12.68 211 GLN A CA 1
ATOM 1685 C C . GLN A 1 211 ? 7.658 55.085 -25.442 1.00 12.90 211 GLN A C 1
ATOM 1686 O O . GLN A 1 211 ? 7.363 54.772 -24.291 1.00 12.32 211 GLN A O 1
ATOM 1692 N N . ILE A 1 212 ? 6.813 55.690 -26.268 1.00 13.05 212 ILE A N 1
ATOM 1693 C CA . ILE A 1 212 ? 5.408 55.835 -25.928 1.00 13.94 212 ILE A CA 1
ATOM 1694 C C . ILE A 1 212 ? 4.581 55.091 -26.959 1.00 14.54 212 ILE A C 1
ATOM 1695 O O . ILE A 1 212 ? 4.791 55.234 -28.164 1.00 13.94 212 ILE A O 1
ATOM 1700 N N . VAL A 1 213 ? 3.655 54.274 -26.476 1.00 14.06 213 VAL A N 1
ATOM 1701 C CA . VAL A 1 213 ? 2.789 53.504 -27.358 1.00 13.46 213 VAL A CA 1
ATOM 1702 C C . VAL A 1 213 ? 1.363 53.976 -27.146 1.00 14.75 213 VAL A C 1
ATOM 1703 O O . VAL A 1 213 ? 0.861 53.966 -26.022 1.00 15.89 213 VAL A O 1
ATOM 1707 N N . VAL A 1 214 ? 0.721 54.427 -28.219 1.00 14.54 214 VAL A N 1
ATOM 1708 C CA . VAL A 1 214 ? -0.653 54.902 -28.146 1.00 13.93 214 VAL A CA 1
ATOM 1709 C C . VAL A 1 214 ? -1.545 53.854 -28.798 1.00 15.29 214 VAL A C 1
ATOM 1710 O O . VAL A 1 214 ? -1.374 53.514 -29.973 1.00 15.88 214 VAL A O 1
ATOM 1714 N N . ILE A 1 215 ? -2.481 53.331 -28.015 1.00 14.22 215 ILE A N 1
ATOM 1715 C CA . ILE A 1 215 ? -3.355 52.255 -28.457 1.00 15.62 215 ILE A CA 1
ATOM 1716 C C . ILE A 1 215 ? -4.793 52.737 -28.363 1.00 15.53 215 ILE A C 1
ATOM 1717 O O . ILE A 1 215 ? -5.197 53.270 -27.333 1.00 16.13 215 ILE A O 1
ATOM 1722 N N . GLU A 1 216 ? -5.564 52.560 -29.434 1.00 14.97 216 GLU A N 1
ATOM 1723 C CA . GLU A 1 216 ? -6.981 52.921 -29.408 1.00 15.04 216 GLU A CA 1
ATOM 1724 C C . GLU A 1 216 ? -7.814 51.660 -29.466 1.00 14.72 216 GLU A C 1
ATOM 1725 O O . GLU A 1 216 ? -7.487 50.745 -30.213 1.00 15.86 216 GLU A O 1
ATOM 1731 N N . THR A 1 217 ? -8.881 51.604 -28.675 1.00 15.09 217 THR A N 1
ATOM 1732 C CA . THR A 1 217 ? -9.790 50.451 -28.703 1.00 14.55 217 THR A CA 1
ATOM 1733 C C . THR A 1 217 ? -10.958 50.703 -29.644 1.00 16.82 217 THR A C 1
ATOM 1734 O O . THR A 1 217 ? -11.211 51.829 -30.066 1.00 17.49 217 THR A O 1
ATOM 1738 N N . LYS A 1 218 ? -11.676 49.633 -29.967 1.00 16.87 218 LYS A N 1
ATOM 1739 C CA . LYS A 1 218 ? -12.834 49.737 -30.840 1.00 19.64 218 LYS A CA 1
ATOM 1740 C C . LYS A 1 218 ? -13.896 50.664 -30.268 1.00 21.16 218 LYS A C 1
ATOM 1741 O O . LYS A 1 218 ? -14.537 51.409 -31.017 1.00 22.50 218 LYS A O 1
ATOM 1747 N N . GLY A 1 219 ? -14.061 50.634 -28.947 1.00 17.99 219 GLY A N 1
ATOM 1748 C CA . GLY A 1 219 ? -14.995 51.519 -28.270 1.00 21.64 219 GLY A CA 1
ATOM 1749 C C . GLY A 1 219 ? -14.540 52.971 -28.149 1.00 22.01 219 GLY A C 1
ATOM 1750 O O . GLY A 1 219 ? -15.317 53.832 -27.739 1.00 24.56 219 GLY A O 1
ATOM 1751 N N . GLY A 1 220 ? -13.288 53.250 -28.498 1.00 17.28 220 GLY A N 1
ATOM 1752 C CA . GLY A 1 220 ? -12.788 54.617 -28.470 1.00 18.76 220 GLY A CA 1
ATOM 1753 C C . GLY A 1 220 ? -11.986 54.974 -27.229 1.00 19.89 220 GLY A C 1
ATOM 1754 O O . GLY A 1 220 ? -11.750 56.151 -26.955 1.00 21.70 220 GLY A O 1
ATOM 1755 N N . ILE A 1 221 ? -11.570 53.977 -26.464 1.00 13.00 221 ILE A N 1
ATOM 1756 C CA . ILE A 1 221 ? -10.690 54.263 -25.334 1.00 12.24 221 ILE A CA 1
ATOM 1757 C C . ILE A 1 221 ? -9.281 54.496 -25.870 1.00 13.51 221 ILE A C 1
ATOM 1758 O O . ILE A 1 221 ? -8.792 53.730 -26.696 1.00 16.14 221 ILE A O 1
ATOM 1763 N N . VAL A 1 222 ? -8.627 55.549 -25.391 1.00 12.90 222 VAL A N 1
ATOM 1764 C CA . VAL A 1 222 ? -7.256 55.823 -25.806 1.00 12.57 222 VAL A CA 1
ATOM 1765 C C . VAL A 1 222 ? -6.292 55.527 -24.659 1.00 11.93 222 VAL A C 1
ATOM 1766 O O . VAL A 1 222 ? -6.442 56.035 -23.551 1.00 12.90 222 VAL A O 1
ATOM 1770 N N . ILE A 1 223 ? -5.316 54.675 -24.947 1.00 13.07 223 ILE A N 1
ATOM 1771 C CA . ILE A 1 223 ? -4.304 54.265 -23.978 1.00 10.78 223 ILE A CA 1
ATOM 1772 C C . ILE A 1 223 ? -2.983 54.916 -24.374 1.00 12.81 223 ILE A C 1
ATOM 1773 O O . ILE A 1 223 ? -2.547 54.773 -25.516 1.00 14.16 223 ILE A O 1
ATOM 1778 N N . ASN A 1 224 ? -2.348 55.619 -23.439 1.00 12.37 224 ASN A N 1
ATOM 1779 C CA . ASN A 1 224 ? -0.994 56.118 -23.655 1.00 14.96 224 ASN A CA 1
ATOM 1780 C C . ASN A 1 224 ? -0.109 55.329 -22.703 1.00 11.81 224 ASN A C 1
ATOM 1781 O O . ASN A 1 224 ? -0.258 55.450 -21.482 1.00 13.50 224 ASN A O 1
ATOM 1786 N N . ALA A 1 225 ? 0.765 54.493 -23.252 1.00 11.83 225 ALA A N 1
ATOM 1787 C CA . ALA A 1 225 ? 1.621 53.639 -22.437 1.00 13.03 225 ALA A CA 1
ATOM 1788 C C . ALA A 1 225 ? 3.084 54.019 -22.590 1.00 15.20 225 ALA A C 1
ATOM 1789 O O . ALA A 1 225 ? 3.653 53.921 -23.677 1.00 17.37 225 ALA A O 1
ATOM 1791 N N . GLU A 1 226 ? 3.693 54.442 -21.495 1.00 11.98 226 GLU A N 1
ATOM 1792 C CA . GLU A 1 226 ? 5.115 54.747 -21.478 1.00 12.07 226 GLU A CA 1
ATOM 1793 C C . GLU A 1 226 ? 5.885 53.469 -21.154 1.00 9.47 226 GLU A C 1
ATOM 1794 O O . GLU A 1 226 ? 5.538 52.759 -20.203 1.00 12.00 226 GLU A O 1
ATOM 1800 N N . ILE A 1 227 ? 6.921 53.181 -21.938 1.00 10.57 227 ILE A N 1
ATOM 1801 C CA . ILE A 1 227 ? 7.860 52.114 -21.614 1.00 11.59 227 ILE A CA 1
ATOM 1802 C C . ILE A 1 227 ? 9.229 52.749 -21.427 1.00 11.00 227 ILE A C 1
ATOM 1803 O O . ILE A 1 227 ? 9.733 53.416 -22.331 1.00 12.69 227 ILE A O 1
ATOM 1808 N N . TYR A 1 228 ? 9.819 52.588 -20.249 1.00 11.47 228 TYR A N 1
ATOM 1809 C CA . TYR A 1 228 ? 11.146 53.150 -20.009 1.00 11.46 228 TYR A CA 1
ATOM 1810 C C . TYR A 1 228 ? 11.944 52.124 -19.210 1.00 10.79 228 TYR A C 1
ATOM 1811 O O . TYR A 1 228 ? 11.755 51.975 -18.004 1.00 12.12 228 TYR A O 1
ATOM 1820 N N . VAL A 1 229 ? 12.811 51.386 -19.906 1.00 11.45 229 VAL A N 1
ATOM 1821 C CA . VAL A 1 229 ? 13.441 50.208 -19.298 1.00 11.51 229 VAL A CA 1
ATOM 1822 C C . VAL A 1 229 ? 14.830 50.496 -18.714 1.00 12.46 229 VAL A C 1
ATOM 1823 O O . VAL A 1 229 ? 15.476 49.587 -18.189 1.00 13.81 229 VAL A O 1
ATOM 1827 N N . ASN A 1 230 ? 15.263 51.755 -18.808 1.00 12.34 230 ASN A N 1
ATOM 1828 C CA . ASN A 1 230 ? 16.502 52.217 -18.174 1.00 12.81 230 ASN A CA 1
ATOM 1829 C C . ASN A 1 230 ? 16.262 53.463 -17.324 1.00 12.87 230 ASN A C 1
ATOM 1830 O O . ASN A 1 230 ? 17.029 54.425 -17.375 1.00 14.47 230 ASN A O 1
ATOM 1835 N N . CYS A 1 231 ? 15.174 53.450 -16.564 1.00 12.28 231 CYS A N 1
ATOM 1836 C CA . CYS A 1 231 ? 14.785 54.621 -15.771 1.00 13.13 231 CYS A CA 1
ATOM 1837 C C . CYS A 1 231 ? 15.653 54.880 -14.542 1.00 12.98 231 CYS A C 1
ATOM 1838 O O . CYS A 1 231 ? 15.502 55.920 -13.897 1.00 13.47 231 CYS A O 1
ATOM 1841 N N . LYS A 1 232 ? 16.523 53.923 -14.217 1.00 12.39 232 LYS A N 1
ATOM 1842 C CA . LYS A 1 232 ? 17.479 54.009 -13.093 1.00 13.86 232 LYS A CA 1
ATOM 1843 C C . LYS A 1 232 ? 16.876 53.916 -11.684 1.00 13.59 232 LYS A C 1
ATOM 1844 O O . LYS A 1 232 ? 17.404 53.212 -10.827 1.00 15.95 232 LYS A O 1
ATOM 1850 N N . TYR A 1 233 ? 15.765 54.603 -11.447 1.00 12.73 233 TYR A N 1
ATOM 1851 C CA . TYR A 1 233 ? 15.284 54.765 -10.072 1.00 12.87 233 TYR A CA 1
ATOM 1852 C C . TYR A 1 233 ? 14.603 53.543 -9.455 1.00 13.32 233 TYR A C 1
ATOM 1853 O O . TYR A 1 233 ? 14.540 53.434 -8.242 1.00 13.84 233 TYR A O 1
ATOM 1862 N N . GLY A 1 234 ? 14.071 52.645 -10.284 1.00 11.63 234 GLY A N 1
ATOM 1863 C CA . GLY A 1 234 ? 13.312 51.528 -9.755 1.00 11.88 234 GLY A CA 1
ATOM 1864 C C . GLY A 1 234 ? 12.587 50.732 -10.830 1.00 11.74 234 GLY A C 1
ATOM 1865 O O . GLY A 1 234 ? 12.625 51.088 -12.007 1.00 13.22 234 GLY A O 1
ATOM 1866 N N . TYR A 1 235 ? 11.965 49.637 -10.399 1.00 12.56 235 TYR A N 1
ATOM 1867 C CA . TYR A 1 235 ? 11.007 48.907 -11.219 1.00 11.80 235 TYR A CA 1
ATOM 1868 C C . TYR A 1 235 ? 9.648 49.433 -10.782 1.00 13.96 235 TYR A C 1
ATOM 1869 O O . TYR A 1 235 ? 9.334 49.403 -9.598 1.00 14.99 235 TYR A O 1
ATOM 1878 N N . ASP A 1 236 ? 8.855 49.940 -11.719 1.00 10.77 236 ASP A N 1
ATOM 1879 C CA . ASP A 1 236 ? 7.675 50.709 -11.329 1.00 11.94 236 ASP A CA 1
ATOM 1880 C C . ASP A 1 236 ? 6.566 50.529 -12.354 1.00 11.23 236 ASP A C 1
ATOM 1881 O O . ASP A 1 236 ? 6.761 50.797 -13.536 1.00 12.65 236 ASP A O 1
ATOM 1886 N N . ILE A 1 237 ? 5.413 50.057 -11.886 1.00 11.00 237 ILE A N 1
ATOM 1887 C CA . ILE A 1 237 ? 4.229 49.911 -12.718 1.00 11.06 237 ILE A CA 1
ATOM 1888 C C . ILE A 1 237 ? 3.194 50.930 -12.248 1.00 11.02 237 ILE A C 1
ATOM 1889 O O . ILE A 1 237 ? 2.833 50.954 -11.076 1.00 11.82 237 ILE A O 1
ATOM 1894 N N . GLN A 1 238 ? 2.724 51.772 -13.160 1.00 11.35 238 GLN A N 1
ATOM 1895 C CA . GLN A 1 238 ? 1.722 52.781 -12.812 1.00 11.72 238 GLN A CA 1
ATOM 1896 C C . GLN A 1 238 ? 0.579 52.690 -13.814 1.00 12.34 238 GLN A C 1
ATOM 1897 O O . GLN A 1 238 ? 0.802 52.390 -14.981 1.00 14.03 238 GLN A O 1
ATOM 1903 N N . CYS A 1 239 ? -0.650 52.916 -13.359 1.00 12.13 239 CYS A N 1
ATOM 1904 C CA . CYS A 1 239 ? -1.811 52.785 -14.235 1.00 10.96 239 CYS A CA 1
ATOM 1905 C C . CYS A 1 239 ? -2.975 53.597 -13.696 1.00 12.33 239 CYS A C 1
ATOM 1906 O O . CYS A 1 239 ? -3.433 53.356 -12.583 1.00 12.82 239 CYS A O 1
ATOM 1909 N N . GLU A 1 240 ? -3.444 54.545 -14.502 1.00 12.25 240 GLU A N 1
ATOM 1910 C CA . GLU A 1 240 ? -4.565 55.398 -14.144 1.00 11.41 240 GLU A CA 1
ATOM 1911 C C . GLU A 1 240 ? -5.637 55.227 -15.220 1.00 11.38 240 GLU A C 1
ATOM 1912 O O . GLU A 1 240 ? -5.327 55.274 -16.402 1.00 12.89 240 GLU A O 1
ATOM 1918 N N . ILE A 1 241 ? -6.886 55.016 -14.811 1.00 11.84 241 ILE A N 1
ATOM 1919 C CA . ILE A 1 241 ? -7.984 54.907 -15.764 1.00 11.64 241 ILE A CA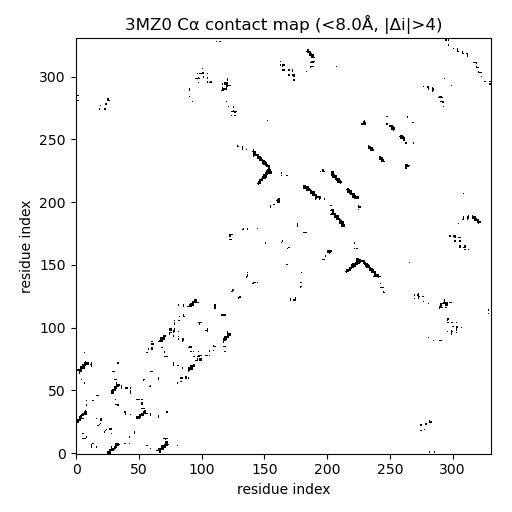 1
ATOM 1920 C C . ILE A 1 241 ? -8.916 56.085 -15.543 1.00 10.74 241 ILE A C 1
ATOM 1921 O O . ILE A 1 241 ? -9.457 56.269 -14.444 1.00 11.23 241 ILE A O 1
ATOM 1926 N N . VAL A 1 242 ? -9.057 56.908 -16.579 1.00 10.65 242 VAL A N 1
ATOM 1927 C CA . VAL A 1 242 ? -9.926 58.075 -16.508 1.00 10.58 242 VAL A CA 1
ATOM 1928 C C . VAL A 1 242 ? -11.291 57.715 -17.067 1.00 10.72 242 VAL A C 1
ATOM 1929 O O . VAL A 1 242 ? -11.411 57.353 -18.240 1.00 12.42 242 VAL A O 1
ATOM 1933 N N . GLY A 1 243 ? -12.309 57.802 -16.212 1.00 10.85 243 GLY A N 1
ATOM 1934 C CA . GLY A 1 243 ? -13.676 57.546 -16.635 1.00 13.19 243 GLY A CA 1
ATOM 1935 C C . GLY A 1 243 ? -14.469 58.829 -16.769 1.00 14.38 243 GLY A C 1
ATOM 1936 O O . GLY A 1 243 ? -13.972 59.910 -16.462 1.00 13.87 243 GLY A O 1
ATOM 1937 N N . GLU A 1 244 ? -15.714 58.712 -17.224 1.00 14.37 244 GLU A N 1
ATOM 1938 C CA . GLU A 1 244 ? -16.560 59.889 -17.380 1.00 14.15 244 GLU A CA 1
ATOM 1939 C C . GLU A 1 244 ? -16.667 60.697 -16.097 1.00 13.15 244 GLU A C 1
ATOM 1940 O O . GLU A 1 244 ? -16.600 61.932 -16.125 1.00 14.15 244 GLU A O 1
ATOM 1946 N N . ASP A 1 245 ? -16.842 60.008 -14.966 1.00 14.20 245 ASP A N 1
ATOM 1947 C CA . ASP A 1 245 ? -17.194 60.693 -13.723 1.00 13.56 245 ASP A CA 1
ATOM 1948 C C . ASP A 1 245 ? -16.139 60.611 -12.622 1.00 13.12 245 ASP A C 1
ATOM 1949 O O . ASP A 1 245 ? -16.312 61.181 -11.560 1.00 14.18 245 ASP A O 1
ATOM 1954 N N . GLY A 1 246 ? -15.050 59.903 -12.869 1.00 12.67 246 GLY A N 1
ATOM 1955 C CA . GLY A 1 246 ? -13.995 59.832 -11.873 1.00 12.13 246 GLY A CA 1
ATOM 1956 C C . GLY A 1 246 ? -12.803 59.089 -12.428 1.00 11.11 246 GLY A C 1
ATOM 1957 O O . GLY A 1 246 ? -12.808 58.677 -13.585 1.00 11.46 246 GLY A O 1
ATOM 1958 N N . ILE A 1 247 ? -11.792 58.911 -11.579 1.00 11.45 247 ILE A N 1
ATOM 1959 C CA . ILE A 1 247 ? -10.521 58.337 -11.996 1.00 10.55 247 ILE A CA 1
ATOM 1960 C C . ILE A 1 247 ? -10.054 57.348 -10.951 1.00 10.46 247 ILE A C 1
ATOM 1961 O O . ILE A 1 247 ? -10.068 57.657 -9.759 1.00 11.53 247 ILE A O 1
ATOM 1966 N N . ILE A 1 248 ? -9.654 56.162 -11.402 1.00 10.96 248 ILE A N 1
ATOM 1967 C CA . ILE A 1 248 ? -9.067 55.174 -10.496 1.00 10.38 248 ILE A CA 1
ATOM 1968 C C . ILE A 1 248 ? -7.607 54.916 -10.855 1.00 11.54 248 ILE A C 1
ATOM 1969 O O . ILE A 1 248 ? -7.210 55.044 -12.006 1.00 12.09 248 ILE A O 1
ATOM 1974 N N . LYS A 1 249 ? -6.805 54.574 -9.854 1.00 9.89 249 LYS A N 1
ATOM 1975 C CA . LYS A 1 249 ? -5.373 54.407 -10.067 1.00 11.84 249 LYS A CA 1
ATOM 1976 C C . LYS A 1 249 ? -4.806 53.257 -9.230 1.00 11.05 249 LYS A C 1
ATOM 1977 O O . LYS A 1 249 ? -5.128 53.109 -8.052 1.00 12.44 249 LYS A O 1
ATOM 1983 N N . LEU A 1 250 ? -3.940 52.476 -9.866 1.00 10.82 250 LEU A N 1
ATOM 1984 C CA . LEU A 1 250 ? -3.236 51.366 -9.234 1.00 12.14 250 LEU A CA 1
ATOM 1985 C C . LEU A 1 250 ? -2.393 51.908 -8.075 1.00 14.86 250 LEU A C 1
ATOM 1986 O O . LEU A 1 250 ? -1.783 52.962 -8.185 1.00 14.86 250 LEU A O 1
ATOM 1991 N N . PRO A 1 251 ? -2.346 51.176 -6.952 1.00 15.01 251 PRO A N 1
ATOM 1992 C CA . PRO A 1 251 ? -1.577 51.642 -5.791 1.00 14.94 251 PRO A CA 1
ATOM 1993 C C . PRO A 1 251 ? -0.068 51.405 -5.896 1.00 16.46 251 PRO A C 1
ATOM 1994 O O . PRO A 1 251 ? 0.353 50.587 -6.714 1.00 16.17 251 PRO A O 1
ATOM 1998 N N . GLU A 1 252 ? 0.721 52.119 -5.081 1.00 16.78 252 GLU A N 1
ATOM 1999 C CA . GLU A 1 252 ? 2.119 51.744 -4.841 1.00 15.98 252 GLU A CA 1
ATOM 2000 C C . GLU A 1 252 ? 2.136 50.418 -4.095 1.00 15.95 252 GLU A C 1
ATOM 2001 O O . GLU A 1 252 ? 1.265 50.167 -3.255 1.00 17.50 252 GLU A O 1
ATOM 2007 N N . PRO A 1 253 ? 3.147 49.580 -4.361 1.00 16.21 253 PRO A N 1
ATOM 2008 C CA . PRO A 1 253 ? 3.332 48.428 -3.475 1.00 16.79 253 PRO A CA 1
ATOM 2009 C C . PRO A 1 253 ? 3.548 48.927 -2.046 1.00 15.94 253 PRO A C 1
ATOM 2010 O O . PRO A 1 253 ? 4.198 49.952 -1.841 1.00 15.76 253 PRO A O 1
ATOM 2014 N N . SER A 1 254 ? 2.981 48.212 -1.085 1.00 15.98 254 SER A N 1
ATOM 2015 C CA A SER A 1 254 ? 3.001 48.590 0.325 0.54 16.56 254 SER A CA 1
ATOM 2016 C CA B SER A 1 254 ? 3.006 48.679 0.297 0.46 16.53 254 SER A CA 1
ATOM 2017 C C . SER A 1 254 ? 4.417 48.772 0.872 1.00 14.43 254 SER A C 1
ATOM 2018 O O . SER A 1 254 ? 5.253 47.884 0.705 1.00 16.62 254 SER A O 1
ATOM 2023 N N . SER A 1 255 ? 4.664 49.892 1.550 1.00 12.93 255 SER A N 1
ATOM 2024 C CA . SER A 1 255 ? 5.975 50.203 2.115 1.00 12.14 255 SER A CA 1
ATOM 2025 C C . SER A 1 255 ? 5.784 51.064 3.352 1.00 12.19 255 SER A C 1
ATOM 2026 O O . SER A 1 255 ? 4.938 51.956 3.363 1.00 13.40 255 SER A O 1
ATOM 2029 N N . ILE A 1 256 ? 6.569 50.813 4.395 1.00 11.46 256 ILE A N 1
ATOM 2030 C CA . ILE A 1 256 ? 6.609 51.780 5.494 1.00 11.51 256 ILE A CA 1
ATOM 2031 C C . ILE A 1 256 ? 7.085 53.136 4.959 1.00 10.87 256 ILE A C 1
ATOM 2032 O O . ILE A 1 256 ? 7.807 53.224 3.953 1.00 12.26 256 ILE A O 1
ATOM 2037 N N . SER A 1 257 ? 6.687 54.200 5.645 1.00 11.03 257 SER A N 1
ATOM 2038 C CA . SER A 1 257 ? 7.198 55.524 5.304 1.00 11.43 257 SER A CA 1
ATOM 2039 C C . SER A 1 257 ? 8.321 55.892 6.258 1.00 11.93 257 SER A C 1
ATOM 2040 O O . SER A 1 257 ? 8.415 55.357 7.371 1.00 11.47 257 SER A O 1
ATOM 2043 N N . LEU A 1 258 ? 9.167 56.808 5.801 1.00 11.40 258 LEU A N 1
ATOM 2044 C CA . LEU A 1 258 ? 10.326 57.266 6.557 1.00 10.96 258 LEU A CA 1
ATOM 2045 C C . LEU A 1 258 ? 10.394 58.791 6.491 1.00 10.46 258 LEU A C 1
ATOM 2046 O O . LEU A 1 258 ? 10.292 59.370 5.419 1.00 11.00 258 LEU A O 1
ATOM 2051 N N . ARG A 1 259 ? 10.553 59.431 7.647 1.00 10.35 259 ARG A N 1
ATOM 2052 C CA . ARG A 1 259 ? 10.961 60.840 7.692 1.00 11.40 259 ARG A CA 1
ATOM 2053 C C . ARG A 1 259 ? 12.422 60.855 8.132 1.00 9.39 259 ARG A C 1
ATOM 2054 O O . ARG A 1 259 ? 12.746 60.383 9.223 1.00 11.60 259 ARG A O 1
ATOM 2062 N N . LYS A 1 260 ? 13.301 61.378 7.278 1.00 10.85 260 LYS A N 1
ATOM 2063 C CA . LYS A 1 260 ? 14.734 61.370 7.587 1.00 11.71 260 LYS A CA 1
ATOM 2064 C C . LYS A 1 260 ? 15.455 62.330 6.649 1.00 12.38 260 LYS A C 1
ATOM 2065 O O . LYS A 1 260 ? 15.141 62.384 5.462 1.00 12.84 260 LYS A O 1
ATOM 2071 N N . GLU A 1 261 ? 16.423 63.078 7.184 1.00 12.45 261 GLU A N 1
ATOM 2072 C CA . GLU A 1 261 ? 17.258 63.957 6.351 1.00 14.45 261 GLU A CA 1
ATOM 2073 C C . GLU A 1 261 ? 16.448 64.780 5.343 1.00 13.83 261 GLU A C 1
ATOM 2074 O O . GLU A 1 261 ? 16.752 64.816 4.140 1.00 14.77 261 GLU A O 1
ATOM 2080 N N . GLY A 1 262 ? 15.405 65.436 5.847 1.00 12.66 262 GLY A N 1
ATOM 2081 C CA . GLY A 1 262 ? 14.641 66.379 5.056 1.00 12.34 262 GLY A CA 1
ATOM 2082 C C . GLY A 1 262 ? 13.734 65.812 3.976 1.00 12.39 262 GLY A C 1
ATOM 2083 O O . GLY A 1 262 ? 13.295 66.555 3.093 1.00 12.92 262 GLY A O 1
ATOM 2084 N N . ARG A 1 263 ? 13.468 64.505 4.030 1.00 12.31 263 ARG A N 1
ATOM 2085 C CA . ARG A 1 263 ? 12.589 63.851 3.065 1.00 13.23 263 ARG A CA 1
ATOM 2086 C C . ARG A 1 263 ? 11.590 62.932 3.770 1.00 10.87 263 ARG A C 1
ATOM 2087 O O . ARG A 1 263 ? 11.915 62.266 4.765 1.00 12.15 263 ARG A O 1
ATOM 2095 N N . PHE A 1 264 ? 10.379 62.893 3.223 1.00 11.55 264 PHE A N 1
ATOM 2096 C CA . PHE A 1 264 ? 9.315 61.990 3.667 1.00 12.02 264 PHE A CA 1
ATOM 2097 C C . PHE A 1 264 ? 9.158 61.008 2.513 1.00 11.43 264 PHE A C 1
ATOM 2098 O O . PHE A 1 264 ? 8.797 61.405 1.408 1.00 12.08 264 PHE A O 1
ATOM 2106 N N . SER A 1 265 ? 9.452 59.732 2.743 1.00 9.97 265 SER A N 1
ATOM 2107 C CA . SER A 1 265 ? 9.540 58.816 1.607 1.00 11.24 265 SER A CA 1
ATOM 2108 C C . SER A 1 265 ? 8.988 57.432 1.852 1.00 11.70 265 SER A C 1
ATOM 2109 O O . SER A 1 265 ? 8.870 56.984 2.989 1.00 12.60 265 SER A O 1
ATOM 2112 N N . THR A 1 266 ? 8.683 56.756 0.747 1.00 11.64 266 THR A N 1
ATOM 2113 C CA . THR A 1 266 ? 8.403 55.327 0.759 1.00 12.50 266 THR A CA 1
ATOM 2114 C C . THR A 1 266 ? 9.337 54.636 -0.234 1.00 12.93 266 THR A C 1
ATOM 2115 O O . THR A 1 266 ? 10.002 55.274 -1.062 1.00 12.33 266 THR A O 1
ATOM 2119 N N . ASP A 1 267 ? 9.375 53.312 -0.140 1.00 13.51 267 ASP A N 1
ATOM 2120 C CA . ASP A 1 267 ? 10.239 52.492 -0.980 1.00 13.82 267 ASP A CA 1
ATOM 2121 C C . ASP A 1 267 ? 9.719 52.331 -2.401 1.00 13.24 267 ASP A C 1
ATOM 2122 O O . ASP A 1 267 ? 8.512 52.229 -2.625 1.00 14.01 267 ASP A O 1
ATOM 2127 N N . ILE A 1 268 ? 10.640 52.326 -3.360 1.00 11.91 268 ILE A N 1
ATOM 2128 C CA . ILE A 1 268 ? 10.348 51.833 -4.709 1.00 10.77 268 ILE A CA 1
ATOM 2129 C C . ILE A 1 268 ? 11.176 50.570 -4.933 1.00 13.94 268 ILE A C 1
ATOM 2130 O O . ILE A 1 268 ? 12.402 50.582 -4.768 1.00 14.18 268 ILE A O 1
ATOM 2135 N N . LEU A 1 269 ? 10.503 49.481 -5.302 1.00 13.70 269 LEU A N 1
ATOM 2136 C CA . LEU A 1 269 ? 11.200 48.221 -5.542 1.00 14.31 269 LEU A CA 1
ATOM 2137 C C . LEU A 1 269 ? 12.201 48.359 -6.685 1.00 13.84 269 LEU A C 1
ATOM 2138 O O . LEU A 1 269 ? 12.000 49.139 -7.633 1.00 13.79 269 LEU A O 1
ATOM 2151 N N . ASP A 1 271 ? 13.549 45.340 -7.913 1.00 24.03 271 ASP A N 1
ATOM 2152 C CA . ASP A 1 271 ? 13.557 43.997 -8.479 1.00 26.68 271 ASP A CA 1
ATOM 2153 C C . ASP A 1 271 ? 12.156 43.595 -8.915 1.00 24.97 271 ASP A C 1
ATOM 2154 O O . ASP A 1 271 ? 11.264 43.448 -8.084 1.00 22.89 271 ASP A O 1
ATOM 2159 N N . TRP A 1 272 ? 11.966 43.424 -10.222 1.00 25.54 272 TRP A N 1
ATOM 2160 C CA . TRP A 1 272 ? 10.658 43.051 -10.761 1.00 23.28 272 TRP A CA 1
ATOM 2161 C C . TRP A 1 272 ? 10.133 41.752 -10.150 1.00 25.34 272 TRP A C 1
ATOM 2162 O O . TRP A 1 272 ? 8.926 41.555 -10.023 1.00 25.03 272 TRP A O 1
ATOM 2173 N N . GLN A 1 273 ? 11.039 40.868 -9.752 1.00 29.91 273 GLN A N 1
ATOM 2174 C CA . GLN A 1 273 ? 10.619 39.622 -9.118 1.00 31.01 273 GLN A CA 1
ATOM 2175 C C . GLN A 1 273 ? 9.957 39.838 -7.750 1.00 29.47 273 GLN A C 1
ATOM 2176 O O . GLN A 1 273 ? 9.178 39.007 -7.294 1.00 29.56 273 GLN A O 1
ATOM 2182 N N . ARG A 1 274 ? 10.239 40.969 -7.106 1.00 23.87 274 ARG A N 1
ATOM 2183 C CA . ARG A 1 274 ? 9.565 41.293 -5.859 1.00 25.33 274 ARG A CA 1
ATOM 2184 C C . ARG A 1 274 ? 8.194 41.931 -6.089 1.00 22.60 274 ARG A C 1
ATOM 2185 O O . ARG A 1 274 ? 7.367 41.956 -5.191 1.00 22.79 274 ARG A O 1
ATOM 2193 N N . ARG A 1 275 ? 7.957 42.436 -7.295 1.00 19.77 275 ARG A N 1
ATOM 2194 C CA . ARG A 1 275 ? 6.711 43.154 -7.577 1.00 19.54 275 ARG A CA 1
ATOM 2195 C C . ARG A 1 275 ? 5.475 42.260 -7.704 1.00 15.95 275 ARG A C 1
ATOM 2196 O O . ARG A 1 275 ? 4.376 42.641 -7.287 1.00 15.23 275 ARG A O 1
ATOM 2204 N N . PHE A 1 276 ? 5.640 41.081 -8.293 1.00 16.30 276 PHE A N 1
ATOM 2205 C CA . PHE A 1 276 ? 4.469 40.265 -8.590 1.00 13.60 276 PHE A CA 1
ATOM 2206 C C . PHE A 1 276 ? 4.488 38.853 -8.012 1.00 15.26 276 PHE A C 1
ATOM 2207 O O . PHE A 1 276 ? 3.729 37.997 -8.464 1.00 15.41 276 PHE A O 1
ATOM 2215 N N . VAL A 1 277 ? 5.322 38.607 -7.004 1.00 16.23 277 VAL A N 1
ATOM 2216 C CA . VAL A 1 277 ? 5.386 37.258 -6.436 1.00 18.07 277 VAL A CA 1
ATOM 2217 C C . VAL A 1 277 ? 4.008 36.759 -5.992 1.00 16.44 277 VAL A C 1
ATOM 2218 O O . VAL A 1 277 ? 3.638 35.615 -6.271 1.00 16.42 277 VAL A O 1
ATOM 2222 N N . ALA A 1 278 ? 3.233 37.610 -5.333 1.00 13.92 278 ALA A N 1
ATOM 2223 C CA . ALA A 1 278 ? 1.909 37.195 -4.888 1.00 15.02 278 ALA A CA 1
ATOM 2224 C C . ALA A 1 278 ? 0.996 36.826 -6.053 1.00 15.52 278 ALA A C 1
ATOM 2225 O O . ALA A 1 278 ? 0.215 35.880 -5.963 1.00 16.80 278 ALA A O 1
ATOM 2227 N N . ALA A 1 279 ? 1.100 37.568 -7.150 1.00 13.80 279 ALA A N 1
ATOM 2228 C CA . ALA A 1 279 ? 0.261 37.289 -8.313 1.00 13.43 279 ALA A CA 1
ATOM 2229 C C . ALA A 1 279 ? 0.612 35.945 -8.944 1.00 15.48 279 ALA A C 1
ATOM 2230 O O . ALA A 1 279 ? -0.272 35.208 -9.375 1.00 15.68 279 ALA A O 1
ATOM 2232 N N . TYR A 1 280 ? 1.899 35.621 -9.002 1.00 14.14 280 TYR A N 1
ATOM 2233 C CA . TYR A 1 280 ? 2.300 34.317 -9.533 1.00 14.59 280 TYR A CA 1
ATOM 2234 C C . TYR A 1 280 ? 1.747 33.182 -8.664 1.00 14.48 280 TYR A C 1
ATOM 2235 O O . TYR A 1 280 ? 1.278 32.159 -9.177 1.00 15.31 280 TYR A O 1
ATOM 2244 N N . ASP A 1 281 ? 1.829 33.345 -7.346 1.00 14.35 281 ASP A N 1
ATOM 2245 C CA . ASP A 1 281 ? 1.288 32.339 -6.438 1.00 14.38 281 ASP A CA 1
ATOM 2246 C C . ASP A 1 281 ? -0.210 32.159 -6.656 1.00 15.39 281 ASP A C 1
ATOM 2247 O O . ASP A 1 281 ? -0.695 31.033 -6.787 1.00 16.24 281 ASP A O 1
ATOM 2252 N N . VAL A 1 282 ? -0.939 33.270 -6.706 1.00 13.68 282 VAL A N 1
ATOM 2253 C CA . VAL A 1 282 ? -2.387 33.219 -6.871 1.00 14.20 282 VAL A CA 1
ATOM 2254 C C . VAL A 1 282 ? -2.780 32.620 -8.226 1.00 15.42 282 VAL A C 1
ATOM 2255 O O . VAL A 1 282 ? -3.731 31.837 -8.319 1.00 14.82 282 VAL A O 1
ATOM 2259 N N . GLU A 1 283 ? -2.047 32.962 -9.281 1.00 13.91 283 GLU A N 1
ATOM 2260 C CA . GLU A 1 283 ? -2.417 32.469 -10.606 1.00 13.24 283 GLU A CA 1
ATOM 2261 C C . GLU A 1 283 ? -2.304 30.934 -10.681 1.00 14.30 283 GLU A C 1
ATOM 2262 O O . GLU A 1 283 ? -3.177 30.260 -11.231 1.00 14.27 283 GLU A O 1
ATOM 2268 N N . ILE A 1 284 ? -1.228 30.382 -10.128 1.00 13.39 284 ILE A N 1
ATOM 2269 C CA . ILE A 1 284 ? -1.063 28.937 -10.122 1.00 13.38 284 ILE A CA 1
ATOM 2270 C C . ILE A 1 284 ? -2.061 28.261 -9.178 1.00 12.80 284 ILE A C 1
ATOM 2271 O O . ILE A 1 284 ? -2.619 27.212 -9.511 1.00 13.73 284 ILE A O 1
ATOM 2276 N N . GLN A 1 285 ? -2.300 28.851 -8.006 1.00 13.26 285 GLN A N 1
ATOM 2277 C CA . GLN A 1 285 ? -3.312 28.293 -7.113 1.00 13.57 285 GLN A CA 1
ATOM 2278 C C . GLN A 1 285 ? -4.686 28.277 -7.778 1.00 14.72 285 GLN A C 1
ATOM 2279 O O . GLN A 1 285 ? -5.451 27.333 -7.592 1.00 14.46 285 GLN A O 1
ATOM 2285 N N . ASP A 1 286 ? -4.993 29.310 -8.563 1.00 13.18 286 ASP A N 1
ATOM 2286 C CA . ASP A 1 286 ? -6.260 29.365 -9.300 1.00 14.40 286 ASP A CA 1
ATOM 2287 C C . ASP A 1 286 ? -6.357 28.278 -10.375 1.00 15.73 286 ASP A C 1
ATOM 2288 O O . ASP A 1 286 ? -7.412 27.681 -10.569 1.00 16.67 286 ASP A O 1
ATOM 2293 N N . PHE A 1 287 ? -5.263 28.054 -11.102 1.00 14.36 287 PHE A N 1
ATOM 2294 C CA . PHE A 1 287 ? -5.170 26.945 -12.048 1.00 13.97 287 PHE A CA 1
ATOM 2295 C C . PHE A 1 287 ? -5.539 25.634 -11.348 1.00 15.57 287 PHE A C 1
ATOM 2296 O O . PHE A 1 287 ? -6.391 24.880 -11.817 1.00 15.95 287 PHE A O 1
ATOM 2304 N N . ILE A 1 288 ? -4.904 25.372 -10.213 1.00 12.36 288 ILE A N 1
ATOM 2305 C CA . ILE A 1 288 ? -5.142 24.136 -9.471 1.00 13.88 288 ILE A CA 1
ATOM 2306 C C . ILE A 1 288 ? -6.584 24.025 -8.981 1.00 17.14 288 ILE A C 1
ATOM 2307 O O . ILE A 1 288 ? -7.249 23.012 -9.207 1.00 17.64 288 ILE A O 1
ATOM 2312 N N . ASP A 1 289 ? -7.067 25.074 -8.329 1.00 14.89 289 ASP A N 1
ATOM 2313 C CA . ASP A 1 289 ? -8.395 25.045 -7.717 1.00 16.81 289 ASP A CA 1
ATOM 2314 C C . ASP A 1 289 ? -9.503 25.000 -8.759 1.00 19.12 289 ASP A C 1
ATOM 2315 O O . ASP A 1 289 ? -10.512 24.333 -8.569 1.00 18.82 289 ASP A O 1
ATOM 2320 N N . SER A 1 290 ? -9.325 25.711 -9.868 1.00 15.87 290 SER A N 1
ATOM 2321 C CA A SER A 1 290 ? -10.348 25.734 -10.903 0.64 17.92 290 SER A CA 1
ATOM 2322 C CA B SER A 1 290 ? -10.337 25.731 -10.919 0.36 17.97 290 SER A CA 1
ATOM 2323 C C . SER A 1 290 ? -10.515 24.345 -11.512 1.00 20.91 290 SER A C 1
ATOM 2324 O O . SER A 1 290 ? -11.634 23.880 -11.718 1.00 20.18 290 SER A O 1
ATOM 2329 N N . ILE A 1 291 ? -9.397 23.691 -11.797 1.00 17.22 291 ILE A N 1
ATOM 2330 C CA . ILE A 1 291 ? -9.431 22.340 -12.336 1.00 17.58 291 ILE A CA 1
ATOM 2331 C C . ILE A 1 291 ? -10.138 21.396 -11.362 1.00 22.57 291 ILE A C 1
ATOM 2332 O O . ILE A 1 291 ? -11.051 20.662 -11.735 1.00 21.58 291 ILE A O 1
ATOM 2337 N N . GLN A 1 292 ? -9.733 21.430 -10.102 1.00 20.56 292 GLN A N 1
ATOM 2338 C CA . GLN A 1 292 ? -10.292 20.490 -9.132 1.00 23.63 292 GLN A CA 1
ATOM 2339 C C . GLN A 1 292 ? -11.771 20.726 -8.847 1.00 23.92 292 GLN A C 1
ATOM 2340 O O . GLN A 1 292 ? -12.521 19.772 -8.624 1.00 27.01 292 GLN A O 1
ATOM 2346 N N . LYS A 1 293 ? -12.193 21.984 -8.863 1.00 23.17 293 LYS A N 1
ATOM 2347 C CA . LYS A 1 293 ? -13.571 22.340 -8.515 1.00 24.78 293 LYS A CA 1
ATOM 2348 C C . LYS A 1 293 ? -14.529 22.457 -9.706 1.00 29.64 293 LYS A C 1
ATOM 2349 O O . LYS A 1 293 ? -15.729 22.204 -9.565 1.00 29.40 293 LYS A O 1
ATOM 2355 N N . LYS A 1 294 ? -14.006 22.838 -10.871 1.00 26.87 294 LYS A N 1
ATOM 2356 C CA . LYS A 1 294 ? -14.845 23.093 -12.042 1.00 29.29 294 LYS A CA 1
ATOM 2357 C C . LYS A 1 294 ? -14.560 22.141 -13.201 1.00 25.49 294 LYS A C 1
ATOM 2358 O O . LYS A 1 294 ? -15.370 22.023 -14.118 1.00 26.99 294 LYS A O 1
ATOM 2364 N N . GLY A 1 295 ? -13.412 21.472 -13.168 1.00 22.27 295 GLY A N 1
ATOM 2365 C CA . GLY A 1 295 ? -13.030 20.588 -14.254 1.00 24.43 295 GLY A CA 1
ATOM 2366 C C . GLY A 1 295 ? -12.609 21.340 -15.505 1.00 22.96 295 GLY A C 1
ATOM 2367 O O . GLY A 1 295 ? -12.565 20.776 -16.598 1.00 23.76 295 GLY A O 1
ATOM 2368 N N . GLU A 1 296 ? -12.313 22.625 -15.346 1.00 20.29 296 GLU A N 1
ATOM 2369 C CA . GLU A 1 296 ? -11.741 23.414 -16.435 1.00 19.75 296 GLU A CA 1
ATOM 2370 C C . GLU A 1 296 ? -11.073 24.667 -15.870 1.00 20.81 296 GLU A C 1
ATOM 2371 O O . GLU A 1 296 ? -11.362 25.081 -14.747 1.00 20.61 296 GLU A O 1
ATOM 2377 N N . VAL A 1 297 ? -10.152 25.246 -16.629 1.00 16.76 297 VAL A N 1
ATOM 2378 C CA . VAL A 1 297 ? -9.397 26.393 -16.124 1.00 17.09 297 VAL A CA 1
ATOM 2379 C C . VAL A 1 297 ? -10.187 27.691 -16.275 1.00 17.24 297 VAL A C 1
ATOM 2380 O O . VAL A 1 297 ? -11.129 27.754 -17.068 1.00 17.35 297 VAL A O 1
ATOM 2384 N N . SER A 1 298 ? -9.798 28.726 -15.522 1.00 17.64 298 SER A N 1
ATOM 2385 C CA . SER A 1 298 ? -10.571 29.973 -15.439 1.00 20.89 298 SER A CA 1
ATOM 2386 C C . SER A 1 298 ? -9.784 31.265 -15.655 1.00 23.14 298 SER A C 1
ATOM 2387 O O . SER A 1 298 ? -10.322 32.351 -15.453 1.00 24.62 298 SER A O 1
ATOM 2390 N N . GLY A 1 299 ? -8.516 31.174 -16.010 1.00 18.78 299 GLY A N 1
ATOM 2391 C CA . GLY A 1 299 ? -7.718 32.388 -16.102 1.00 17.86 299 GLY A CA 1
ATOM 2392 C C . GLY A 1 299 ? -7.660 32.942 -17.515 1.00 16.33 299 GLY A C 1
ATOM 2393 O O . GLY A 1 299 ? -8.543 32.669 -18.327 1.00 15.83 299 GLY A O 1
ATOM 2394 N N . PRO A 1 300 ? -6.619 33.731 -17.820 1.00 13.01 300 PRO A N 1
ATOM 2395 C CA . PRO A 1 300 ? -6.419 34.205 -19.195 1.00 11.93 300 PRO A CA 1
ATOM 2396 C C . PRO A 1 300 ? -6.452 33.006 -20.150 1.00 12.91 300 PRO A C 1
ATOM 2397 O O . PRO A 1 300 ? -5.891 31.954 -19.836 1.00 13.22 300 PRO A O 1
ATOM 2401 N N . THR A 1 301 ? -7.110 33.171 -21.294 1.00 11.98 301 THR A N 1
ATOM 2402 C CA . THR A 1 301 ? -7.398 32.050 -22.180 1.00 13.61 301 THR A CA 1
ATOM 2403 C C . THR A 1 301 ? -6.485 31.985 -23.392 1.00 12.32 301 THR A C 1
ATOM 2404 O O . THR A 1 301 ? -5.676 32.880 -23.652 1.00 12.59 301 THR A O 1
ATOM 2408 N N . ALA A 1 302 ? -6.629 30.915 -24.170 1.00 12.69 302 ALA A N 1
ATOM 2409 C CA . ALA A 1 302 ? -5.942 30.857 -25.457 1.00 12.67 302 ALA A CA 1
ATOM 2410 C C . ALA A 1 302 ? -6.282 32.067 -26.327 1.00 10.74 302 ALA A C 1
ATOM 2411 O O . ALA A 1 302 ? -5.446 32.543 -27.082 1.00 12.09 302 ALA A O 1
ATOM 2413 N N . TRP A 1 303 ? -7.513 32.565 -26.230 1.00 12.26 303 TRP A N 1
ATOM 2414 C CA . TRP A 1 303 ? -7.902 33.738 -26.995 1.00 12.84 303 TRP A CA 1
ATOM 2415 C C . TRP A 1 303 ? -7.137 34.981 -26.534 1.00 13.04 303 TRP A C 1
ATOM 2416 O O . TRP A 1 303 ? -6.723 35.798 -27.346 1.00 11.75 303 TRP A O 1
ATOM 2427 N N . ASP A 1 304 ? -6.951 35.110 -25.223 1.00 12.40 304 ASP A N 1
ATOM 2428 C CA . ASP A 1 304 ? -6.112 36.180 -24.702 1.00 12.74 304 ASP A CA 1
ATOM 2429 C C . ASP A 1 304 ? -4.677 36.054 -25.227 1.00 12.32 304 ASP A C 1
ATOM 2430 O O . ASP A 1 304 ? -4.035 37.062 -25.529 1.00 12.69 304 ASP A O 1
ATOM 2435 N N . GLY A 1 305 ? -4.185 34.822 -25.355 1.00 12.41 305 GLY A N 1
ATOM 2436 C CA . GLY A 1 305 ? -2.882 34.590 -25.978 1.00 12.18 305 GLY A CA 1
ATOM 2437 C C . GLY A 1 305 ? -2.840 35.096 -27.421 1.00 12.34 305 GLY A C 1
ATOM 2438 O O . GLY A 1 305 ? -1.882 35.753 -27.860 1.00 12.89 305 GLY A O 1
ATOM 2439 N N . TYR A 1 306 ? -3.902 34.802 -28.167 1.00 11.46 306 TYR A N 1
ATOM 2440 C CA . TYR A 1 306 ? -4.063 35.304 -29.528 1.00 11.78 306 TYR A CA 1
ATOM 2441 C C . TYR A 1 306 ? -4.071 36.843 -29.610 1.00 11.74 306 TYR A C 1
ATOM 2442 O O . TYR A 1 306 ? -3.392 37.440 -30.457 1.00 13.35 306 TYR A O 1
ATOM 2451 N N . ILE A 1 307 ? -4.844 37.486 -28.735 1.00 11.79 307 ILE A N 1
ATOM 2452 C CA . ILE A 1 307 ? -4.903 38.943 -28.729 1.00 11.45 307 ILE A CA 1
ATOM 2453 C C . ILE A 1 307 ? -3.510 39.517 -28.472 1.00 11.66 307 ILE A C 1
ATOM 2454 O O . ILE A 1 307 ? -3.101 40.481 -29.119 1.00 13.69 307 ILE A O 1
ATOM 2459 N N . ALA A 1 308 ? -2.777 38.916 -27.540 1.00 12.12 308 ALA A N 1
ATOM 2460 C CA . ALA A 1 308 ? -1.433 39.394 -27.214 1.00 11.99 308 ALA A CA 1
ATOM 2461 C C . ALA A 1 308 ? -0.507 39.237 -28.417 1.00 13.06 308 ALA A C 1
ATOM 2462 O O . ALA A 1 308 ? 0.285 40.120 -28.726 1.00 14.67 308 ALA A O 1
ATOM 2464 N N . ALA A 1 309 ? -0.610 38.106 -29.111 1.00 12.75 309 ALA A N 1
ATOM 2465 C CA . ALA A 1 309 ? 0.247 37.870 -30.282 1.00 13.08 309 ALA A CA 1
ATOM 2466 C C . ALA A 1 309 ? -0.025 38.868 -31.415 1.00 13.88 309 ALA A C 1
ATOM 2467 O O . ALA A 1 309 ? 0.897 39.429 -32.021 1.00 15.49 309 ALA A O 1
ATOM 2469 N N . VAL A 1 310 ? -1.301 39.094 -31.711 1.00 13.37 310 VAL A N 1
ATOM 2470 C CA . VAL A 1 310 ? -1.664 40.028 -32.763 1.00 14.59 310 VAL A CA 1
ATOM 2471 C C . VAL A 1 310 ? -1.240 41.445 -32.406 1.00 14.38 310 VAL A C 1
ATOM 2472 O O . VAL A 1 310 ? -0.690 42.174 -33.234 1.00 14.95 310 VAL A O 1
ATOM 2476 N N . THR A 1 311 ? -1.486 41.827 -31.160 1.00 12.67 311 THR A N 1
ATOM 2477 C CA . THR A 1 311 ? -1.235 43.195 -30.751 1.00 13.02 311 THR A CA 1
ATOM 2478 C C . THR A 1 311 ? 0.260 43.476 -30.648 1.00 13.68 311 THR A C 1
ATOM 2479 O O . THR A 1 311 ? 0.708 44.539 -31.067 1.00 14.62 311 THR A O 1
ATOM 2483 N N . THR A 1 312 ? 1.030 42.528 -30.120 1.00 13.66 312 THR A N 1
ATOM 2484 C CA . THR A 1 312 ? 2.476 42.738 -30.047 1.00 14.61 312 THR A CA 1
ATOM 2485 C C . THR A 1 312 ? 3.058 42.868 -31.452 1.00 15.41 312 THR A C 1
ATOM 2486 O O . THR A 1 312 ? 3.909 43.723 -31.703 1.00 15.01 312 THR A O 1
ATOM 2490 N N . ASP A 1 313 ? 2.591 42.037 -32.380 1.00 15.32 313 ASP A N 1
ATOM 2491 C CA . ASP A 1 313 ? 3.092 42.144 -33.748 1.00 15.63 313 ASP A CA 1
ATOM 2492 C C . ASP A 1 313 ? 2.769 43.507 -34.370 1.00 15.64 313 ASP A C 1
ATOM 2493 O O . ASP A 1 313 ? 3.608 44.095 -35.055 1.00 15.54 313 ASP A O 1
ATOM 2498 N N . ALA A 1 314 ? 1.568 44.024 -34.125 1.00 13.96 314 ALA A N 1
ATOM 2499 C CA . ALA A 1 314 ? 1.205 45.337 -34.643 1.00 12.71 314 ALA A CA 1
ATOM 2500 C C . ALA A 1 314 ? 2.082 46.429 -34.033 1.00 14.77 314 ALA A C 1
ATOM 2501 O O . ALA A 1 314 ? 2.457 47.373 -34.711 1.00 15.56 314 ALA A O 1
ATOM 2503 N N . CYS A 1 315 ? 2.396 46.303 -32.742 1.00 13.66 315 CYS A N 1
ATOM 2504 C CA . CYS A 1 315 ? 3.261 47.291 -32.093 1.00 14.61 315 CYS A CA 1
ATOM 2505 C C . CYS A 1 315 ? 4.669 47.272 -32.673 1.00 13.83 315 CYS A C 1
ATOM 2506 O O . CYS A 1 315 ? 5.266 48.328 -32.878 1.00 13.83 315 CYS A O 1
ATOM 2509 N N . VAL A 1 316 ? 5.205 46.083 -32.929 1.00 15.79 316 VAL A N 1
ATOM 2510 C CA . VAL A 1 316 ? 6.534 45.995 -33.531 1.00 15.15 316 VAL A CA 1
ATOM 2511 C C . VAL A 1 316 ? 6.519 46.606 -34.939 1.00 17.74 316 VAL A C 1
ATOM 2512 O O . VAL A 1 316 ? 7.454 47.311 -35.327 1.00 19.01 316 VAL A O 1
ATOM 2516 N N . LYS A 1 317 ? 5.443 46.370 -35.691 1.00 16.81 317 LYS A N 1
ATOM 2517 C CA . LYS A 1 317 ? 5.297 47.015 -37.001 1.00 18.27 317 LYS A CA 1
ATOM 2518 C C . LYS A 1 317 ? 5.308 48.540 -36.862 1.00 18.34 317 LYS A C 1
ATOM 2519 O O . LYS A 1 317 ? 5.986 49.243 -37.615 1.00 20.26 317 LYS A O 1
ATOM 2525 N N . ALA A 1 318 ? 4.554 49.052 -35.889 1.00 15.06 318 ALA A N 1
ATOM 2526 C CA . ALA A 1 318 ? 4.473 50.484 -35.637 1.00 17.17 318 ALA A CA 1
ATOM 2527 C C . ALA A 1 318 ? 5.807 51.073 -35.175 1.00 18.95 318 ALA A C 1
ATOM 2528 O O . ALA A 1 318 ? 6.115 52.228 -35.471 1.00 17.66 318 ALA A O 1
ATOM 2530 N N . GLN A 1 319 ? 6.586 50.295 -34.427 1.00 17.32 319 GLN A N 1
ATOM 2531 C CA . GLN A 1 319 ? 7.924 50.737 -34.033 1.00 16.29 319 GLN A CA 1
ATOM 2532 C C . GLN A 1 319 ? 8.785 51.056 -35.250 1.00 19.90 319 GLN A C 1
ATOM 2533 O O . GLN A 1 319 ? 9.634 51.950 -35.210 1.00 19.97 319 GLN A O 1
ATOM 2539 N N . GLU A 1 320 ? 8.579 50.295 -36.317 1.00 19.23 320 GLU A N 1
ATOM 2540 C CA . GLU A 1 320 ? 9.392 50.416 -37.520 1.00 24.43 320 GLU A CA 1
ATOM 2541 C C . GLU A 1 320 ? 8.836 51.459 -38.481 1.00 24.10 320 GLU A C 1
ATOM 2542 O O . GLU A 1 320 ? 9.597 52.173 -39.143 1.00 27.68 320 GLU A O 1
ATOM 2548 N N . SER A 1 321 ? 7.514 51.569 -38.553 1.00 22.36 321 SER A N 1
ATOM 2549 C CA . SER A 1 321 ? 6.889 52.407 -39.582 1.00 25.06 321 SER A CA 1
ATOM 2550 C C . SER A 1 321 ? 6.696 53.870 -39.177 1.00 27.85 321 SER A C 1
ATOM 2551 O O . SER A 1 321 ? 6.676 54.760 -40.030 1.00 28.11 321 SER A O 1
ATOM 2554 N N . GLY A 1 322 ? 6.522 54.122 -37.884 1.00 23.83 322 GLY A N 1
ATOM 2555 C CA . GLY A 1 322 ? 6.212 55.455 -37.408 1.00 25.90 322 GLY A CA 1
ATOM 2556 C C . GLY A 1 322 ? 4.778 55.863 -37.704 1.00 23.41 322 GLY A C 1
ATOM 2557 O O . GLY A 1 322 ? 4.368 56.984 -37.401 1.00 30.25 322 GLY A O 1
ATOM 2558 N N . GLN A 1 323 ? 4.010 54.940 -38.273 1.00 21.69 323 GLN A N 1
ATOM 2559 C CA . GLN A 1 323 ? 2.629 55.215 -38.647 1.00 24.29 323 GLN A CA 1
ATOM 2560 C C . GLN A 1 323 ? 1.659 54.520 -37.707 1.00 24.72 323 GLN A C 1
ATOM 2561 O O . GLN A 1 323 ? 2.032 53.607 -36.969 1.00 21.61 323 GLN A O 1
ATOM 2567 N N . LYS A 1 324 ? 0.404 54.948 -37.745 1.00 22.67 324 LYS A N 1
ATOM 2568 C CA . LYS A 1 324 ? -0.647 54.208 -37.070 1.00 19.54 324 LYS A CA 1
ATOM 2569 C C . LYS A 1 324 ? -0.887 52.882 -37.792 1.00 25.40 324 LYS A C 1
ATOM 2570 O O . LYS A 1 324 ? -1.083 52.847 -39.010 1.00 26.10 324 LYS A O 1
ATOM 2576 N N . GLU A 1 325 ? -0.868 51.793 -37.032 1.00 19.55 325 GLU A N 1
ATOM 2577 C CA . GLU A 1 325 ? -1.042 50.453 -37.576 1.00 16.95 325 GLU A CA 1
ATOM 2578 C C . GLU A 1 325 ? -2.295 49.785 -37.019 1.00 21.60 325 GLU A C 1
ATOM 2579 O O . GLU A 1 325 ? -2.657 49.983 -35.860 1.00 19.94 325 GLU A O 1
ATOM 2585 N N . LYS A 1 326 ? -2.950 48.985 -37.851 1.00 18.28 326 LYS A N 1
ATOM 2586 C CA . LYS A 1 326 ? -4.172 48.308 -37.457 1.00 17.12 326 LYS A CA 1
ATOM 2587 C C . LYS A 1 326 ? -3.897 47.041 -36.658 1.00 19.47 326 LYS A C 1
ATOM 2588 O O . LYS A 1 326 ? -2.965 46.281 -36.948 1.00 19.41 326 LYS A O 1
ATOM 2594 N N . VAL A 1 327 ? -4.721 46.814 -35.640 1.00 15.61 327 VAL A N 1
ATOM 2595 C CA . VAL A 1 327 ? -4.742 45.544 -34.949 1.00 17.08 327 VAL A CA 1
ATOM 2596 C C . VAL A 1 327 ? -5.921 44.766 -35.506 1.00 18.66 327 VAL A C 1
ATOM 2597 O O . VAL A 1 327 ? -7.075 45.121 -35.271 1.00 21.42 327 VAL A O 1
ATOM 2601 N N . GLU A 1 328 ? -5.617 43.730 -36.278 1.00 17.41 328 GLU A N 1
ATOM 2602 C CA . GLU A 1 328 ? -6.641 42.970 -36.989 1.00 18.00 328 GLU A CA 1
ATOM 2603 C C . GLU A 1 328 ? -6.954 41.672 -36.261 1.00 16.25 328 GLU A C 1
ATOM 2604 O O . GLU A 1 328 ? -6.200 40.702 -36.338 1.00 19.02 328 GLU A O 1
ATOM 2610 N N . LEU A 1 329 ? -8.073 41.675 -35.542 1.00 16.45 329 LEU A N 1
ATOM 2611 C CA . LEU A 1 329 ? -8.489 40.537 -34.738 1.00 16.46 329 LEU A CA 1
ATOM 2612 C C . LEU A 1 329 ? -9.709 39.849 -35.332 1.00 16.64 329 LEU A C 1
ATOM 2613 O O . LEU A 1 329 ? -10.680 40.512 -35.712 1.00 19.45 329 LEU A O 1
ATOM 2618 N N . LYS A 1 330 ? -9.654 38.521 -35.392 1.00 15.27 330 LYS A N 1
ATOM 2619 C CA . LYS A 1 330 ? -10.840 37.736 -35.697 1.00 15.60 330 LYS A CA 1
ATOM 2620 C C . LYS A 1 330 ? -11.878 37.933 -34.607 1.00 18.41 330 LYS A C 1
ATOM 2621 O O . LYS A 1 330 ? -11.559 38.343 -33.489 1.00 17.48 330 LYS A O 1
ATOM 2627 N N . GLU A 1 331 ? -13.128 37.653 -34.942 1.00 17.59 331 GLU A N 1
ATOM 2628 C CA . GLU A 1 331 ? -14.216 37.724 -33.982 1.00 17.64 331 GLU A CA 1
ATOM 2629 C C . GLU A 1 331 ? -13.990 36.732 -32.840 1.00 16.84 331 GLU A C 1
ATOM 2630 O O . GLU A 1 331 ? -13.621 35.579 -33.074 1.00 17.31 331 GLU A O 1
ATOM 2636 N N . LYS A 1 332 ? -14.223 37.171 -31.606 1.00 16.81 332 LYS A N 1
ATOM 2637 C CA . LYS A 1 332 ? -14.049 36.291 -30.454 1.00 16.04 332 LYS A CA 1
ATOM 2638 C C . LYS A 1 332 ? -15.128 35.209 -30.414 1.00 16.51 332 LYS A C 1
ATOM 2639 O O . LYS A 1 332 ? -16.317 35.523 -30.369 1.00 17.95 332 LYS A O 1
ATOM 2645 N N . PRO A 1 333 ? -14.715 33.936 -30.414 1.00 16.73 333 PRO A N 1
ATOM 2646 C CA . PRO A 1 333 ? -15.665 32.822 -30.389 1.00 15.76 333 PRO A CA 1
ATOM 2647 C C . PRO A 1 333 ? -16.519 32.821 -29.132 1.00 18.02 333 PRO A C 1
ATOM 2648 O O . PRO A 1 333 ? -16.084 33.266 -28.069 1.00 17.84 333 PRO A O 1
ATOM 2652 N N . GLU A 1 334 ? -17.726 32.294 -29.240 1.00 16.51 334 GLU A N 1
ATOM 2653 C CA . GLU A 1 334 ? -18.574 32.185 -28.063 1.00 19.20 334 GLU A CA 1
ATOM 2654 C C . GLU A 1 334 ? -17.902 31.316 -26.988 1.00 20.97 334 GLU A C 1
ATOM 2655 O O . GLU A 1 334 ? -18.103 31.536 -25.789 1.00 20.98 334 GLU A O 1
ATOM 2661 N N . PHE A 1 335 ? -17.071 30.368 -27.423 1.00 17.50 335 PHE A N 1
ATOM 2662 C CA . PHE A 1 335 ? -16.311 29.487 -26.528 1.00 17.88 335 PHE A CA 1
ATOM 2663 C C . PHE A 1 335 ? -15.531 30.298 -25.488 1.00 18.65 335 PHE A C 1
ATOM 2664 O O . PHE A 1 335 ? -15.346 29.852 -24.351 1.00 22.53 335 PHE A O 1
ATOM 2672 N N . TYR A 1 336 ? -15.074 31.480 -25.894 1.00 17.45 336 TYR A N 1
ATOM 2673 C CA . TYR A 1 336 ? -14.196 32.296 -25.049 1.00 20.25 336 TYR A CA 1
ATOM 2674 C C . TYR A 1 336 ? -14.898 33.492 -24.419 1.00 27.17 336 TYR A C 1
ATOM 2675 O O . TYR A 1 336 ? -14.260 34.297 -23.737 1.00 31.71 336 TYR A O 1
ATOM 2684 N N . GLN A 1 337 ? -16.204 33.607 -24.632 1.00 24.95 337 GLN A N 1
ATOM 2685 C CA . GLN A 1 337 ? -16.964 34.705 -24.050 1.00 28.60 337 GLN A CA 1
ATOM 2686 C C . GLN A 1 337 ? -17.154 34.474 -22.555 1.00 35.62 337 GLN A C 1
ATOM 2687 O O . GLN A 1 337 ? -17.376 33.341 -22.120 1.00 36.69 337 GLN A O 1
#